Protein AF-A0A9W9Z9W1-F1 (afdb_monomer)

Foldseek 3Di:
DDDDDDDDPVVVVVVVVVVCVVVVVVVPPPDPPDPDDPDDDDDPDPPPPPPPDPDDPPPDPDDDDDPDDDDDPDPPVPPPQDDAAPVLLVVLLVVLVVVDDDPVVSQVVLVCCQDVPVAVPHDGDDCPRCNSNPDPVRSVVSSVVSVVVVVVVVVVVVVVVVVVVCVVPPPDPPPPDDPPPPVVVVVVVPPDD

Structure (mmCIF, N/CA/C/O backbone):
data_AF-A0A9W9Z9W1-F1
#
_entry.id   AF-A0A9W9Z9W1-F1
#
loop_
_atom_site.group_PDB
_atom_site.id
_atom_site.type_symbol
_atom_site.label_atom_id
_atom_site.label_alt_id
_atom_site.label_comp_id
_atom_site.label_asym_id
_atom_site.label_entity_id
_atom_site.label_seq_id
_atom_site.pdbx_PDB_ins_code
_atom_site.Cartn_x
_atom_site.Cartn_y
_atom_site.Cartn_z
_atom_site.occupancy
_atom_site.B_iso_or_equiv
_atom_site.auth_seq_id
_atom_site.auth_comp_id
_atom_site.auth_asym_id
_atom_site.auth_atom_id
_atom_site.pdbx_PDB_model_num
ATOM 1 N N . MET A 1 1 ? 12.112 -11.542 -44.791 1.00 52.44 1 MET A N 1
ATOM 2 C CA . MET A 1 1 ? 11.674 -10.169 -44.459 1.00 52.44 1 MET A CA 1
ATOM 3 C C . MET A 1 1 ? 12.117 -9.279 -45.598 1.00 52.44 1 MET A C 1
ATOM 5 O O . MET A 1 1 ? 13.313 -9.209 -45.852 1.00 52.44 1 MET A O 1
ATOM 9 N N . GLU A 1 2 ? 11.172 -8.694 -46.324 1.00 65.56 2 GLU A N 1
ATOM 10 C CA . GLU A 1 2 ? 11.465 -7.753 -47.408 1.00 65.56 2 GLU A CA 1
ATOM 11 C C . GLU A 1 2 ? 12.077 -6.478 -46.812 1.00 65.56 2 GLU A C 1
ATOM 13 O O . GLU A 1 2 ? 11.534 -5.915 -45.860 1.00 65.56 2 GLU A O 1
ATOM 18 N N . LYS A 1 3 ? 13.244 -6.059 -47.311 1.00 71.75 3 LYS A N 1
ATOM 19 C CA . LYS A 1 3 ? 13.902 -4.824 -46.873 1.00 71.75 3 LYS A CA 1
ATOM 20 C C . LYS A 1 3 ? 13.475 -3.701 -47.812 1.00 71.75 3 LYS A C 1
ATOM 22 O O . LYS A 1 3 ? 13.804 -3.739 -48.993 1.00 71.75 3 LYS A O 1
ATOM 27 N N . ILE A 1 4 ? 12.742 -2.722 -47.286 1.00 77.19 4 ILE A N 1
ATOM 28 C CA . ILE A 1 4 ? 12.370 -1.516 -48.030 1.00 77.19 4 ILE A CA 1
ATOM 29 C C . ILE A 1 4 ? 13.524 -0.522 -47.894 1.00 77.19 4 ILE A C 1
ATOM 31 O O . ILE A 1 4 ? 13.850 -0.100 -46.785 1.00 77.19 4 ILE A O 1
ATOM 35 N N . TYR A 1 5 ? 14.148 -0.176 -49.017 1.00 76.62 5 TYR A N 1
ATOM 36 C CA . TYR A 1 5 ? 15.198 0.835 -49.080 1.00 76.62 5 TYR A CA 1
ATOM 37 C C . TYR A 1 5 ? 14.589 2.155 -49.535 1.00 76.62 5 TYR A C 1
ATOM 39 O O . TYR A 1 5 ? 13.840 2.193 -50.508 1.00 76.62 5 TYR A O 1
ATOM 47 N N . VAL A 1 6 ? 14.898 3.222 -48.806 1.00 85.75 6 VAL A N 1
ATOM 48 C CA . VAL A 1 6 ? 14.335 4.553 -49.027 1.00 85.75 6 VAL A CA 1
ATOM 49 C C . VAL A 1 6 ? 15.482 5.555 -49.072 1.00 85.75 6 VAL A C 1
ATOM 51 O O . VAL A 1 6 ? 16.366 5.492 -48.217 1.00 85.75 6 VAL A O 1
ATOM 54 N N . SER A 1 7 ? 15.503 6.439 -50.071 1.00 78.44 7 SER A N 1
ATOM 55 C CA . SER A 1 7 ? 16.623 7.362 -50.314 1.00 78.44 7 SER A CA 1
ATOM 56 C C . SER A 1 7 ? 16.313 8.803 -49.909 1.00 78.44 7 SER A C 1
ATOM 58 O O . SER A 1 7 ? 17.238 9.583 -49.687 1.00 78.44 7 SER A O 1
ATOM 60 N N . THR A 1 8 ? 15.032 9.157 -49.762 1.00 90.44 8 THR A N 1
ATOM 61 C CA . THR A 1 8 ? 14.603 10.516 -49.408 1.00 90.44 8 THR A CA 1
ATOM 62 C C . THR A 1 8 ? 13.735 10.552 -48.150 1.00 90.44 8 THR A C 1
ATOM 64 O O . THR A 1 8 ? 13.010 9.612 -47.826 1.00 90.44 8 THR A O 1
ATOM 67 N N . TYR A 1 9 ? 13.790 11.670 -47.422 1.00 82.00 9 TYR A N 1
ATOM 68 C CA . TYR A 1 9 ? 13.037 11.852 -46.176 1.00 82.00 9 TYR A CA 1
ATOM 69 C C . TYR A 1 9 ? 11.513 11.798 -46.388 1.00 82.00 9 TYR A C 1
ATOM 71 O O . TYR A 1 9 ? 10.794 11.183 -45.600 1.00 82.00 9 TYR A O 1
ATOM 79 N N . ASP A 1 10 ? 11.021 12.366 -47.490 1.00 84.19 10 ASP A N 1
ATOM 80 C CA . ASP A 1 10 ? 9.592 12.363 -47.826 1.00 84.19 10 ASP A CA 1
ATOM 81 C C . ASP A 1 10 ? 9.045 10.953 -48.068 1.00 84.19 10 ASP A C 1
ATOM 83 O O . ASP A 1 10 ? 7.909 10.640 -47.702 1.00 84.19 10 ASP A O 1
ATOM 87 N N . GLU A 1 11 ? 9.849 10.072 -48.656 1.00 82.88 11 GLU A N 1
ATOM 88 C CA . GLU A 1 11 ? 9.475 8.673 -48.843 1.00 82.88 11 GLU A CA 1
ATOM 89 C C . GLU A 1 11 ? 9.448 7.918 -47.509 1.00 82.88 11 GLU A C 1
ATOM 91 O O . GLU A 1 11 ? 8.546 7.106 -47.292 1.00 82.88 11 GLU A O 1
ATOM 96 N N . VAL A 1 12 ? 10.361 8.229 -46.577 1.00 82.75 12 VAL A N 1
ATOM 97 C CA . VAL A 1 12 ? 10.350 7.649 -45.221 1.00 82.75 12 VAL A CA 1
ATOM 98 C C . VAL A 1 12 ? 9.048 8.017 -44.508 1.00 82.75 12 VAL A C 1
ATOM 100 O O . VAL A 1 12 ? 8.375 7.142 -43.961 1.00 82.75 12 VAL A O 1
ATOM 103 N N . CYS A 1 13 ? 8.636 9.285 -44.584 1.00 81.31 13 CYS A N 1
ATOM 104 C CA . CYS A 1 13 ? 7.378 9.760 -44.006 1.00 81.31 13 CYS A CA 1
ATOM 105 C C . CYS A 1 13 ? 6.151 9.049 -44.600 1.00 81.31 13 CYS A C 1
ATOM 107 O O . CYS A 1 13 ? 5.241 8.661 -43.863 1.00 81.31 13 CYS A O 1
ATOM 109 N N . LYS A 1 14 ? 6.132 8.809 -45.918 1.00 85.00 14 LYS A N 1
ATOM 110 C CA . LYS A 1 14 ? 5.045 8.072 -46.587 1.00 85.00 14 LYS A CA 1
ATOM 111 C C . LYS A 1 14 ? 4.978 6.608 -46.148 1.00 85.00 14 LYS A C 1
ATOM 113 O O . LYS A 1 14 ? 3.883 6.096 -45.912 1.00 85.00 14 LYS A O 1
ATOM 118 N N . VAL A 1 15 ? 6.123 5.936 -46.010 1.00 85.94 15 VAL A N 1
ATOM 119 C CA . VAL A 1 15 ? 6.185 4.533 -45.562 1.00 85.94 15 VAL A CA 1
ATOM 120 C C . VAL A 1 15 ? 5.717 4.398 -44.113 1.00 85.94 15 VAL A C 1
ATOM 122 O O . VAL A 1 15 ? 4.919 3.507 -43.821 1.00 85.94 15 VAL A O 1
ATOM 125 N N . ILE A 1 16 ? 6.145 5.302 -43.225 1.00 83.81 16 ILE A N 1
ATOM 126 C CA . ILE A 1 16 ? 5.704 5.320 -41.823 1.00 83.81 16 ILE A CA 1
ATOM 127 C C . ILE A 1 16 ? 4.194 5.554 -41.743 1.00 83.81 16 ILE A C 1
ATOM 129 O O . ILE A 1 16 ? 3.492 4.758 -41.125 1.00 83.81 16 ILE A O 1
ATOM 133 N N . SER A 1 17 ? 3.678 6.576 -42.434 1.00 79.88 17 SER A N 1
ATOM 134 C CA . SER A 1 17 ? 2.246 6.897 -42.422 1.00 79.88 17 SER A CA 1
ATOM 135 C C . SER A 1 17 ? 1.387 5.734 -42.932 1.00 79.88 17 SER A C 1
ATOM 137 O O . SER A 1 17 ? 0.355 5.420 -42.343 1.00 79.88 17 SER A O 1
ATOM 139 N N . LYS A 1 18 ? 1.846 5.024 -43.970 1.00 81.31 18 LYS A N 1
ATOM 140 C CA . LYS A 1 18 ? 1.192 3.804 -44.466 1.00 81.31 18 LYS A CA 1
ATOM 141 C C . LYS A 1 18 ? 1.202 2.675 -43.430 1.00 81.31 18 LYS A C 1
ATOM 143 O O . LYS A 1 18 ? 0.209 1.972 -43.270 1.00 81.31 18 LYS A O 1
ATOM 148 N N . TYR A 1 19 ? 2.311 2.487 -42.718 1.00 80.19 19 TYR A N 1
ATOM 149 C CA . TYR A 1 19 ? 2.406 1.442 -41.700 1.00 80.19 19 TYR A CA 1
ATOM 150 C C . TYR A 1 19 ? 1.508 1.743 -40.493 1.00 80.19 19 TYR A C 1
ATOM 152 O O . TYR A 1 19 ? 0.873 0.840 -39.942 1.00 80.19 19 TYR A O 1
ATOM 160 N N . GLU A 1 20 ? 1.417 3.018 -40.112 1.00 75.38 20 GLU A N 1
ATOM 161 C CA . GLU A 1 20 ? 0.518 3.508 -39.071 1.00 75.38 20 GLU A CA 1
ATOM 162 C C . GLU A 1 20 ? -0.945 3.301 -39.460 1.00 75.38 20 GLU A C 1
ATOM 164 O O . GLU A 1 20 ? -1.697 2.744 -38.668 1.00 75.38 20 GLU A O 1
ATOM 169 N N . THR A 1 21 ? -1.369 3.654 -40.678 1.00 70.50 21 THR A N 1
ATOM 170 C CA . THR A 1 21 ? -2.760 3.428 -41.109 1.00 70.50 21 THR A CA 1
ATOM 171 C C . THR A 1 21 ? -3.117 1.944 -41.191 1.00 70.50 21 THR A C 1
ATOM 173 O O . THR A 1 21 ? -4.218 1.573 -40.778 1.00 70.50 21 THR A O 1
ATOM 176 N N . ASP A 1 22 ? -2.197 1.078 -41.620 1.00 69.69 22 ASP A N 1
ATOM 177 C CA . ASP A 1 22 ? -2.407 -0.375 -41.654 1.00 69.69 22 ASP A CA 1
ATOM 178 C C . ASP A 1 22 ? -2.500 -0.991 -40.251 1.00 69.69 22 ASP A C 1
ATOM 180 O O . ASP A 1 22 ? -3.356 -1.844 -39.987 1.00 69.69 22 ASP A O 1
ATOM 184 N N . THR A 1 23 ? -1.642 -0.567 -39.319 1.00 66.12 23 THR A N 1
ATOM 185 C CA . THR A 1 23 ? -1.702 -1.058 -37.933 1.00 66.12 23 THR A CA 1
ATOM 186 C C . THR A 1 23 ? -2.909 -0.494 -37.197 1.00 66.12 23 THR A C 1
ATOM 188 O O . THR A 1 23 ? -3.650 -1.252 -36.572 1.00 66.12 23 THR A O 1
ATOM 191 N N . ILE A 1 24 ? -3.179 0.803 -37.323 1.00 59.81 24 ILE A N 1
ATOM 192 C CA . ILE A 1 24 ? -4.343 1.452 -36.719 1.00 59.81 24 ILE A CA 1
ATOM 193 C C . ILE A 1 24 ? -5.639 0.842 -37.268 1.00 59.81 24 ILE A C 1
ATOM 195 O O . ILE A 1 24 ? -6.533 0.547 -36.480 1.00 59.81 24 ILE A O 1
ATOM 199 N N . SER A 1 25 ? -5.737 0.539 -38.566 1.00 56.09 25 SER A N 1
ATOM 200 C CA . SER A 1 25 ? -6.913 -0.141 -39.134 1.00 56.09 25 SER A CA 1
ATOM 201 C C . SER A 1 25 ? -7.103 -1.550 -38.561 1.00 56.09 25 SER A C 1
ATOM 203 O O . SER A 1 25 ? -8.220 -1.911 -38.193 1.00 56.09 25 SER A O 1
ATOM 205 N N . LYS A 1 26 ? -6.024 -2.320 -38.359 1.00 53.22 26 LYS A N 1
ATOM 206 C CA . LYS A 1 26 ? -6.083 -3.636 -37.686 1.00 53.22 26 LYS A CA 1
ATOM 207 C C . LYS A 1 26 ? -6.533 -3.553 -36.222 1.00 53.22 26 LYS A C 1
ATOM 209 O O . LYS A 1 26 ? -7.156 -4.492 -35.732 1.00 53.22 26 LYS A O 1
ATOM 214 N N . PHE A 1 27 ? -6.256 -2.447 -35.526 1.00 50.41 27 PHE A N 1
ATOM 215 C CA . PHE A 1 27 ? -6.680 -2.240 -34.134 1.00 50.41 27 PHE A CA 1
ATOM 216 C C . PHE A 1 27 ? -8.037 -1.518 -33.990 1.00 50.41 27 PHE A C 1
ATOM 218 O O . PHE A 1 27 ? -8.694 -1.674 -32.958 1.00 50.41 27 PHE A O 1
ATOM 225 N N . ILE A 1 28 ? -8.489 -0.768 -35.005 1.00 50.34 28 ILE A N 1
ATOM 226 C CA . ILE A 1 28 ? -9.766 -0.028 -35.015 1.00 50.34 28 ILE A CA 1
ATOM 227 C C . ILE A 1 28 ? -10.918 -0.834 -35.632 1.00 50.34 28 ILE A C 1
ATOM 229 O O . ILE A 1 28 ? -12.077 -0.529 -35.325 1.00 50.34 28 ILE A O 1
ATOM 233 N N . ILE A 1 29 ? -10.654 -1.912 -36.388 1.00 47.41 29 ILE A N 1
ATOM 234 C CA . ILE A 1 29 ? -11.684 -2.917 -36.701 1.00 47.41 29 ILE A CA 1
ATOM 235 C C . ILE A 1 29 ? -12.100 -3.600 -35.393 1.00 47.41 29 ILE A C 1
ATOM 237 O O . ILE A 1 29 ? -11.574 -4.614 -34.933 1.00 47.41 29 ILE A O 1
ATOM 241 N N . ARG A 1 30 ? -13.090 -2.973 -34.765 1.00 44.59 30 ARG A N 1
ATOM 242 C CA . ARG A 1 30 ? -13.959 -3.544 -33.756 1.00 44.59 30 ARG A CA 1
ATOM 243 C C . ARG A 1 30 ? -14.448 -4.893 -34.266 1.00 44.59 30 ARG A C 1
ATOM 245 O O . ARG A 1 30 ? -15.160 -4.961 -35.261 1.00 44.59 30 ARG A O 1
ATOM 252 N N . ARG A 1 31 ? -14.108 -5.940 -33.514 1.00 47.50 31 ARG A N 1
ATOM 253 C CA . ARG A 1 31 ? -14.833 -7.214 -33.477 1.00 47.50 31 ARG A CA 1
ATOM 254 C C . ARG A 1 31 ? -16.341 -6.938 -33.504 1.00 47.50 31 ARG A C 1
ATOM 256 O O . ARG A 1 31 ? -16.865 -6.399 -32.528 1.00 47.50 31 ARG A O 1
ATOM 263 N N . VAL A 1 32 ? -17.004 -7.310 -34.594 1.00 48.25 32 VAL A N 1
ATOM 264 C CA . VAL A 1 32 ? -18.470 -7.291 -34.718 1.00 48.25 32 VAL A CA 1
ATOM 265 C C . VAL A 1 32 ? -19.100 -8.460 -33.933 1.00 48.25 32 VAL A C 1
ATOM 267 O O . VAL A 1 32 ? -20.250 -8.361 -33.523 1.00 48.25 32 VAL A O 1
ATOM 270 N N . ASP A 1 33 ? -18.314 -9.479 -33.555 1.00 43.19 33 ASP A N 1
ATOM 271 C CA . ASP A 1 33 ? -18.849 -10.775 -33.089 1.00 43.19 33 ASP A CA 1
ATOM 272 C C . ASP A 1 33 ? -18.661 -11.080 -31.591 1.00 43.19 33 ASP A C 1
ATOM 274 O O . ASP A 1 33 ? -18.667 -12.238 -31.177 1.00 43.19 33 ASP A O 1
ATOM 278 N N . LYS A 1 34 ? -18.474 -10.077 -30.723 1.00 46.03 34 LYS A N 1
ATOM 279 C CA . LYS A 1 34 ? -18.543 -10.311 -29.264 1.00 46.03 34 LYS A CA 1
ATOM 280 C C . LYS A 1 34 ? -19.880 -9.856 -28.702 1.00 46.03 34 LYS A C 1
ATOM 282 O O . LYS A 1 34 ? -19.978 -8.805 -28.069 1.00 46.03 34 LYS A O 1
ATOM 287 N N . GLU A 1 35 ? -20.889 -10.703 -28.874 1.00 50.34 35 GLU A N 1
ATOM 288 C CA . GLU A 1 35 ? -22.068 -10.710 -28.014 1.00 50.34 35 GLU A CA 1
ATOM 289 C C . GLU A 1 35 ? -21.646 -11.034 -26.571 1.00 50.34 35 GLU A C 1
ATOM 291 O O . GLU A 1 35 ? -21.498 -12.186 -26.177 1.00 50.34 35 GLU A O 1
ATOM 296 N N . PHE A 1 36 ? -21.428 -10.003 -25.754 1.00 39.31 36 PHE A N 1
ATOM 297 C CA . PHE A 1 36 ? -21.425 -10.146 -24.300 1.00 39.31 36 PHE A CA 1
ATOM 298 C C . PHE A 1 36 ? -22.675 -9.456 -23.756 1.00 39.31 36 PHE A C 1
ATOM 300 O O . PHE A 1 36 ? -22.728 -8.230 -23.631 1.00 39.31 36 PHE A O 1
ATOM 307 N N . GLY A 1 37 ? -23.689 -10.263 -23.443 1.00 47.31 37 GLY A N 1
ATOM 308 C CA . GLY A 1 37 ? -24.929 -9.815 -22.812 1.00 47.31 37 GLY A CA 1
ATOM 309 C C . GLY A 1 37 ? -26.178 -10.120 -23.626 1.00 47.31 37 GLY A C 1
ATOM 310 O O . GLY A 1 37 ? -26.938 -9.210 -23.958 1.00 47.31 37 GLY A O 1
ATOM 311 N N . SER A 1 38 ? -26.409 -11.399 -23.910 1.00 47.62 38 SER A N 1
ATOM 312 C CA . SER A 1 38 ? -27.703 -11.901 -24.357 1.00 47.62 38 SER A CA 1
ATOM 313 C C . SER A 1 38 ? -28.764 -11.594 -23.286 1.00 47.62 38 SER A C 1
ATOM 315 O O . SER A 1 38 ? -28.739 -12.120 -22.180 1.00 47.62 38 SER A O 1
ATOM 317 N N . LYS A 1 39 ? -29.650 -10.662 -23.648 1.00 46.31 39 LYS A N 1
ATOM 318 C CA . LYS A 1 39 ? -31.068 -10.515 -23.277 1.00 46.31 39 LYS A CA 1
ATOM 319 C C . LYS A 1 39 ? -31.455 -10.650 -21.794 1.00 46.31 39 LYS A C 1
ATOM 321 O O . LYS A 1 39 ? -31.929 -11.676 -21.331 1.00 46.31 39 LYS A O 1
ATOM 326 N N . GLY A 1 40 ? -31.440 -9.500 -21.126 1.00 46.88 40 GLY A N 1
ATOM 327 C CA . GLY A 1 40 ? -32.319 -9.178 -20.002 1.00 46.88 40 GLY A CA 1
ATOM 328 C C . GLY A 1 40 ? -32.494 -7.664 -19.968 1.00 46.88 40 GLY A C 1
ATOM 329 O O . GLY A 1 40 ? -31.622 -6.963 -19.468 1.00 46.88 40 GLY A O 1
ATOM 330 N N . THR A 1 41 ? -33.530 -7.174 -20.655 1.00 55.22 41 THR A N 1
ATOM 331 C CA . THR A 1 41 ? -34.002 -5.775 -20.762 1.00 55.22 41 THR A CA 1
ATOM 332 C C . THR A 1 41 ? -33.132 -4.708 -20.081 1.00 55.22 41 THR A C 1
ATOM 334 O O . THR A 1 41 ? -33.291 -4.412 -18.897 1.00 55.22 41 THR A O 1
ATOM 337 N N . ARG A 1 42 ? -32.257 -4.047 -20.849 1.00 51.94 42 ARG A N 1
ATOM 338 C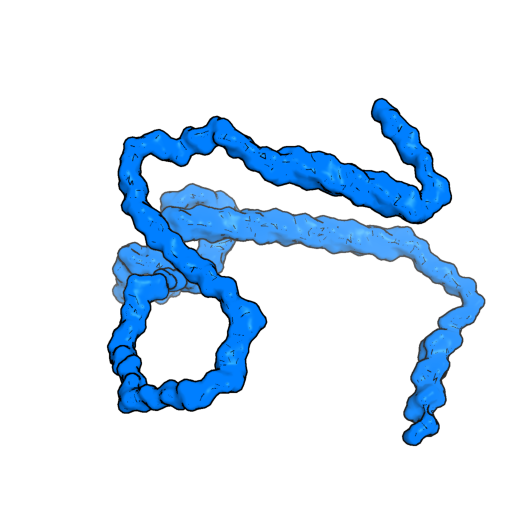 CA . ARG A 1 42 ? -31.737 -2.738 -20.431 1.00 51.94 42 ARG A CA 1
ATOM 339 C C . ARG A 1 42 ? -32.869 -1.718 -20.614 1.00 51.94 42 ARG A C 1
ATOM 341 O O . ARG A 1 42 ? -33.443 -1.695 -21.704 1.00 51.94 42 ARG A O 1
ATOM 348 N N . PRO A 1 43 ? -33.195 -0.875 -19.616 1.00 53.53 43 PRO A N 1
ATOM 349 C CA . PRO A 1 43 ? -34.129 0.224 -19.834 1.00 53.53 43 PRO A CA 1
ATOM 350 C C . PRO A 1 43 ? -33.599 1.097 -20.981 1.00 53.53 43 PRO A C 1
ATOM 352 O O . PRO A 1 43 ? -32.373 1.200 -21.136 1.00 53.53 43 PRO A O 1
ATOM 355 N N . PRO A 1 44 ? -34.474 1.709 -21.802 1.00 57.34 44 PRO A N 1
ATOM 356 C CA . PRO A 1 44 ? -34.032 2.531 -22.915 1.00 57.34 44 PRO A CA 1
ATOM 357 C C . PRO A 1 44 ? -33.102 3.609 -22.366 1.00 57.34 44 PRO A C 1
ATOM 359 O O . PRO A 1 44 ? -33.505 4.465 -21.575 1.00 57.34 44 PRO A O 1
ATOM 362 N N . VAL A 1 45 ? -31.826 3.540 -22.752 1.00 57.31 45 VAL A N 1
ATOM 363 C CA . VAL A 1 45 ? -30.856 4.579 -22.425 1.00 57.31 45 VAL A CA 1
ATOM 364 C C . VAL A 1 45 ? -31.429 5.859 -23.010 1.00 57.31 45 VAL A C 1
ATOM 366 O O . VAL A 1 45 ? -31.525 5.984 -24.232 1.00 57.31 45 VAL A O 1
ATOM 369 N N . ARG A 1 46 ? -31.852 6.794 -22.148 1.00 58.56 46 ARG A N 1
ATOM 370 C CA . ARG A 1 46 ? -32.255 8.139 -22.566 1.00 58.56 46 ARG A CA 1
ATOM 371 C C . ARG A 1 46 ? -31.137 8.664 -23.460 1.00 58.56 46 ARG A C 1
ATOM 373 O O . ARG A 1 46 ? -30.046 8.966 -22.971 1.00 58.56 46 ARG A O 1
ATOM 380 N N . LYS A 1 47 ? -31.386 8.746 -24.771 1.00 54.56 47 LYS A N 1
ATOM 381 C CA . LYS A 1 47 ? -30.468 9.405 -25.695 1.00 54.56 47 LYS A CA 1
ATOM 382 C C . LYS A 1 47 ? -30.366 10.840 -25.194 1.00 54.56 47 LYS A C 1
ATOM 384 O O . LYS A 1 47 ? -31.325 11.601 -25.308 1.00 54.56 47 LYS A O 1
ATOM 389 N N . LYS A 1 48 ? -29.231 11.216 -24.598 1.00 54.97 48 LYS A N 1
ATOM 390 C CA . LYS A 1 48 ? -28.915 12.635 -24.443 1.00 54.97 48 LYS A CA 1
ATOM 391 C C . LYS A 1 48 ? -28.947 13.197 -25.858 1.00 54.97 48 LYS A C 1
ATOM 393 O O . LYS A 1 48 ? -28.121 12.800 -26.680 1.00 54.97 48 LYS A O 1
ATOM 398 N N . LYS A 1 49 ? -29.933 14.051 -26.157 1.00 51.16 49 LYS A N 1
ATOM 399 C CA . LYS A 1 49 ? -29.903 14.889 -27.357 1.00 51.16 49 LYS A CA 1
ATOM 400 C C . LYS A 1 49 ? -28.528 15.550 -27.358 1.00 51.16 49 LYS A C 1
ATOM 402 O O . LYS A 1 49 ? -28.226 16.325 -26.454 1.00 51.16 49 LYS A O 1
ATOM 407 N N . LYS A 1 50 ? -27.673 15.194 -28.318 1.00 51.78 50 LYS A N 1
ATOM 408 C CA . LYS A 1 50 ? -26.498 16.007 -28.614 1.00 51.78 50 LYS A CA 1
ATOM 409 C C . LYS A 1 50 ? -27.060 17.316 -29.150 1.00 51.78 50 LYS A C 1
ATOM 411 O O . LYS A 1 50 ? -27.631 17.339 -30.235 1.00 51.78 50 LYS A O 1
ATOM 416 N N . SER A 1 51 ? -27.002 18.370 -28.346 1.00 50.44 51 SER A N 1
ATOM 417 C CA . SER A 1 51 ? -27.255 19.716 -28.837 1.00 50.44 51 SER A CA 1
ATOM 418 C C . SER A 1 51 ? -26.114 20.061 -29.790 1.00 50.44 51 SER A C 1
ATOM 420 O O . SER A 1 51 ? -25.009 20.368 -29.345 1.00 50.44 51 SER A O 1
ATOM 422 N N . ASN A 1 52 ? -26.364 19.969 -31.092 1.00 53.69 52 ASN A N 1
ATOM 423 C CA . ASN A 1 52 ? -25.479 20.522 -32.111 1.00 53.69 52 ASN A CA 1
ATOM 424 C C . ASN A 1 52 ? -25.646 22.046 -32.122 1.00 53.69 52 ASN A C 1
ATOM 426 O O . ASN A 1 52 ? -26.308 22.594 -32.994 1.00 53.69 52 ASN A O 1
ATOM 430 N N . ALA A 1 53 ? -25.096 22.728 -31.122 1.00 54.38 53 ALA A N 1
ATOM 431 C CA . ALA A 1 53 ? -24.992 24.181 -31.132 1.00 54.38 53 ALA A CA 1
ATOM 432 C C . ALA A 1 53 ? -23.533 24.561 -30.881 1.00 54.38 53 ALA A C 1
ATOM 434 O O . ALA A 1 53 ? -23.085 24.663 -29.741 1.00 54.38 53 ALA A O 1
ATOM 435 N N . THR A 1 54 ? -22.780 24.720 -31.967 1.00 54.88 54 THR A N 1
ATOM 436 C CA . THR A 1 54 ? -21.430 25.301 -31.971 1.00 54.88 54 THR A CA 1
ATOM 437 C C . THR A 1 54 ? -21.438 26.823 -32.120 1.00 54.88 54 THR A C 1
ATOM 439 O O . THR A 1 54 ? -20.372 27.423 -32.159 1.00 54.88 54 THR A O 1
ATOM 442 N N . TYR A 1 55 ? -22.600 27.478 -32.095 1.00 57.38 55 TYR A N 1
ATOM 443 C CA . TYR A 1 55 ? -22.688 28.906 -31.804 1.00 57.38 55 TYR A CA 1
ATOM 444 C C . TYR A 1 55 ? -23.172 29.053 -30.360 1.00 57.38 55 TYR A C 1
ATOM 446 O O . TYR A 1 55 ? -24.294 28.698 -29.991 1.00 57.38 55 TYR A O 1
ATOM 454 N N . LYS A 1 56 ? -22.272 29.495 -29.484 1.00 60.06 56 LYS A N 1
ATOM 455 C CA . LYS A 1 56 ? -22.643 29.892 -28.127 1.00 60.06 56 LYS A CA 1
ATOM 456 C C . LYS A 1 56 ? -23.676 31.018 -28.268 1.00 60.06 56 LYS A C 1
ATOM 458 O O . LYS A 1 56 ? -23.500 31.895 -29.107 1.00 60.06 56 LYS A O 1
ATOM 463 N N . LYS A 1 57 ? -24.750 30.982 -27.474 1.00 58.91 57 LYS A N 1
ATOM 464 C CA . LYS A 1 57 ? -25.763 32.048 -27.363 1.00 58.91 57 LYS A CA 1
ATOM 465 C C . LYS A 1 57 ? -25.134 33.311 -26.749 1.00 58.91 57 LYS A C 1
ATOM 467 O O . LYS A 1 57 ? -25.430 33.637 -25.607 1.00 58.91 57 LYS A O 1
ATOM 472 N N . LEU A 1 58 ? -24.185 33.927 -27.447 1.00 59.72 58 LEU A N 1
ATOM 473 C CA . LEU A 1 58 ? -23.421 35.074 -26.959 1.00 59.72 58 LEU A CA 1
ATOM 474 C C . LEU A 1 58 ? -24.246 36.361 -27.070 1.00 59.72 58 LEU A C 1
ATOM 476 O O . LEU A 1 58 ? -24.174 37.183 -26.168 1.00 59.72 58 LEU A O 1
ATOM 480 N N . ASP A 1 59 ? -25.140 36.438 -28.061 1.00 62.22 59 ASP A N 1
ATOM 481 C CA . ASP A 1 59 ? -25.930 37.643 -28.357 1.00 62.22 59 ASP A CA 1
ATOM 482 C C . ASP A 1 59 ? -27.445 37.410 -28.219 1.00 62.22 59 ASP A C 1
ATOM 484 O O . ASP A 1 59 ? -28.262 37.955 -28.959 1.00 62.22 59 ASP A O 1
ATOM 488 N N . CYS A 1 60 ? -27.857 36.537 -27.294 1.00 65.06 60 CYS A N 1
ATOM 489 C CA . CYS A 1 60 ? -29.277 36.343 -27.006 1.00 65.06 60 CYS A CA 1
ATOM 490 C C . CYS A 1 60 ? -29.718 37.360 -25.938 1.00 65.06 60 CYS A C 1
ATOM 492 O O . CYS A 1 60 ? -29.187 37.296 -24.829 1.00 65.06 60 CYS A O 1
ATOM 494 N N . PRO A 1 61 ? -30.718 38.231 -26.190 1.00 73.06 61 PRO A N 1
ATOM 495 C CA . PRO A 1 61 ? -31.177 39.234 -25.218 1.00 73.06 61 PRO A CA 1
ATOM 496 C C . PRO A 1 61 ? -31.907 38.626 -24.005 1.00 73.06 61 PRO A C 1
ATOM 498 O O . PRO A 1 61 ? -32.438 39.350 -23.166 1.00 73.06 61 PRO A O 1
ATOM 501 N N . ALA A 1 62 ? -31.975 37.295 -23.901 1.00 69.94 62 ALA A N 1
ATOM 502 C CA . ALA A 1 62 ? -32.607 36.607 -22.787 1.00 69.94 62 ALA A CA 1
ATOM 503 C C . ALA A 1 62 ? -31.814 36.834 -21.489 1.00 69.94 62 ALA A C 1
ATOM 505 O O . ALA A 1 62 ? -30.786 36.203 -21.243 1.00 69.94 62 ALA A O 1
ATOM 506 N N . VAL A 1 63 ? -32.329 37.715 -20.632 1.00 67.50 63 VAL A N 1
ATOM 507 C CA . VAL A 1 63 ? -31.782 37.973 -19.297 1.00 67.50 63 VAL A CA 1
ATOM 508 C C . VAL A 1 63 ? -32.220 36.854 -18.350 1.00 67.50 63 VAL A C 1
ATOM 510 O O . VAL A 1 63 ? -33.407 36.685 -18.070 1.00 67.50 63 VAL A O 1
ATOM 513 N N . ILE A 1 64 ? -31.265 36.075 -17.834 1.00 73.50 64 ILE A N 1
ATOM 514 C CA . ILE A 1 64 ? -31.545 35.068 -16.802 1.00 73.50 64 ILE A CA 1
ATOM 515 C C . ILE A 1 64 ? -31.745 35.795 -15.471 1.00 73.50 64 ILE A C 1
ATOM 517 O O . ILE A 1 64 ? -30.784 36.241 -14.847 1.00 73.50 64 ILE A O 1
ATOM 521 N N . GLN A 1 65 ? -32.989 35.887 -15.009 1.00 72.38 65 GLN A N 1
ATOM 522 C CA . GLN A 1 65 ? -33.291 36.396 -13.673 1.00 72.38 65 GLN A CA 1
ATOM 523 C C . GLN A 1 65 ? -33.228 35.254 -12.650 1.00 72.38 65 GLN A C 1
ATOM 525 O O . GLN A 1 65 ? -34.099 34.383 -12.603 1.00 72.38 65 GLN A O 1
ATOM 530 N N . VAL A 1 66 ? -32.181 35.238 -11.820 1.00 75.81 66 VAL A N 1
ATOM 531 C CA . VAL A 1 66 ? -32.057 34.282 -10.710 1.00 75.81 66 VAL A CA 1
ATOM 532 C C . VAL A 1 66 ? -32.933 34.761 -9.554 1.00 75.81 66 VAL A C 1
ATOM 534 O O . VAL A 1 66 ? -32.575 35.694 -8.846 1.00 75.81 66 VAL A O 1
ATOM 537 N N . LYS A 1 67 ? -34.093 34.123 -9.368 1.00 70.00 67 LYS A N 1
ATOM 538 C CA . LYS A 1 67 ? -35.077 34.530 -8.351 1.00 70.00 67 LYS A CA 1
ATOM 539 C C . LYS A 1 67 ? -34.643 34.146 -6.934 1.00 70.00 67 LYS A C 1
ATOM 541 O O . LYS A 1 67 ? -34.735 34.954 -6.024 1.00 70.00 67 LYS A O 1
ATOM 546 N N . HIS A 1 68 ? -34.145 32.922 -6.755 1.00 62.66 68 HIS A N 1
ATOM 547 C CA . HIS A 1 68 ? -33.654 32.405 -5.476 1.00 62.66 68 HIS A CA 1
ATOM 548 C C . HIS A 1 68 ? -32.515 31.411 -5.713 1.00 62.66 68 HIS A C 1
ATOM 550 O O . HIS A 1 68 ? -32.639 30.487 -6.517 1.00 62.66 68 HIS A O 1
ATOM 556 N N . ILE A 1 69 ? -31.416 31.568 -4.976 1.00 72.94 69 ILE A N 1
ATOM 557 C CA . ILE A 1 69 ? -30.335 30.581 -4.931 1.00 72.94 69 ILE A CA 1
ATOM 558 C C . ILE A 1 69 ? -30.656 29.608 -3.799 1.00 72.94 69 ILE A C 1
ATOM 560 O O . ILE A 1 69 ? -30.535 29.950 -2.622 1.00 72.94 69 ILE A O 1
ATOM 564 N N . VAL A 1 70 ? -31.067 28.389 -4.148 1.00 69.88 70 VAL A N 1
ATOM 565 C CA . VAL A 1 70 ? -31.288 27.325 -3.164 1.00 69.88 70 VAL A CA 1
ATOM 566 C C . VAL A 1 70 ? -29.930 26.869 -2.631 1.00 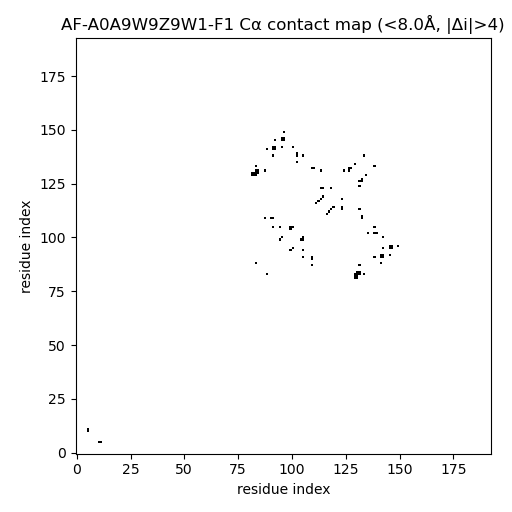69.88 70 VAL A C 1
ATOM 568 O O . VAL A 1 70 ? -29.230 26.071 -3.253 1.00 69.88 70 VAL A O 1
ATOM 571 N N . LYS A 1 71 ? -29.532 27.399 -1.472 1.00 62.09 71 LYS A N 1
ATOM 572 C CA . LYS A 1 71 ? -28.413 26.862 -0.697 1.00 62.09 71 LYS A CA 1
ATOM 573 C C . LYS A 1 71 ? -28.929 25.661 0.083 1.00 62.09 71 LYS A C 1
ATOM 575 O O . LYS A 1 71 ? -29.581 25.812 1.113 1.00 62.09 71 LYS A O 1
ATOM 580 N N . PHE A 1 72 ? -28.660 24.464 -0.419 1.00 65.06 72 PHE A N 1
ATOM 581 C CA . PHE A 1 72 ? -28.892 23.250 0.352 1.00 65.06 72 PHE A CA 1
ATOM 582 C C . PHE A 1 72 ? -27.929 23.262 1.546 1.00 65.06 72 PHE A C 1
ATOM 584 O O . PHE A 1 72 ? -26.714 23.229 1.348 1.00 65.06 72 PHE A O 1
ATOM 591 N N . ARG A 1 73 ? -28.462 23.361 2.774 1.00 59.91 73 ARG A N 1
ATOM 592 C CA . ARG A 1 73 ? -27.668 23.168 3.996 1.00 59.91 73 ARG A CA 1
ATOM 593 C C . ARG A 1 73 ? -27.104 21.760 3.935 1.00 59.91 73 ARG A C 1
ATOM 595 O O . ARG A 1 73 ? -27.863 20.797 3.928 1.00 59.91 73 ARG A O 1
ATOM 602 N N . ASP A 1 74 ? -25.786 21.693 3.823 1.00 55.09 74 ASP A N 1
ATOM 603 C CA . ASP A 1 74 ? -24.968 20.511 4.019 1.00 55.09 74 ASP A CA 1
ATOM 604 C C . ASP A 1 74 ? -25.545 19.255 3.367 1.00 55.09 74 ASP A C 1
ATOM 606 O O . ASP A 1 74 ? -26.077 18.358 4.026 1.00 55.09 74 ASP A O 1
ATOM 610 N N . PHE A 1 75 ? -25.318 19.111 2.060 1.00 52.50 75 PHE A N 1
ATOM 611 C CA . PHE A 1 75 ? -25.087 17.762 1.568 1.00 52.50 75 PHE A CA 1
ATOM 612 C C . PHE A 1 75 ? -23.894 17.217 2.368 1.00 52.50 75 PHE A C 1
ATOM 614 O O . PHE A 1 75 ? -22.740 17.432 1.999 1.00 52.50 75 PHE A O 1
ATOM 621 N N . LYS A 1 76 ? -24.145 16.500 3.473 1.00 55.53 76 LYS A N 1
ATOM 622 C CA . LYS A 1 76 ? -23.218 15.471 3.941 1.00 55.53 76 LYS A CA 1
ATOM 623 C C . LYS A 1 76 ? -23.067 14.566 2.737 1.00 55.53 76 LYS A C 1
ATOM 625 O O . LYS A 1 76 ? -23.955 13.764 2.466 1.00 55.53 76 LYS A O 1
ATOM 630 N N . ALA A 1 77 ? -22.014 14.777 1.954 1.00 52.69 77 ALA A N 1
ATOM 631 C CA . ALA A 1 77 ? -21.716 13.970 0.794 1.00 52.69 77 ALA A CA 1
ATOM 632 C C . ALA A 1 77 ? -21.635 12.521 1.282 1.00 52.69 77 ALA A C 1
ATOM 634 O O . ALA A 1 77 ? -20.619 12.098 1.832 1.00 52.69 77 ALA A O 1
ATOM 635 N N . ALA A 1 78 ? -22.731 11.777 1.128 1.00 52.88 78 ALA A N 1
ATOM 636 C CA . ALA A 1 78 ? -22.915 10.403 1.578 1.00 52.88 78 ALA A CA 1
ATOM 637 C C . ALA A 1 78 ? -22.107 9.427 0.698 1.00 52.88 78 ALA A C 1
ATOM 639 O O . ALA A 1 78 ? -22.586 8.380 0.278 1.00 52.88 78 ALA A O 1
ATOM 640 N N . GLY A 1 79 ? -20.871 9.802 0.368 1.00 49.16 79 GLY A N 1
ATOM 641 C CA . GLY A 1 79 ? -20.045 9.167 -0.648 1.00 49.16 79 GLY A CA 1
ATOM 642 C C . GLY A 1 79 ? -18.578 9.600 -0.656 1.00 49.16 79 GLY A C 1
ATOM 643 O O . GLY A 1 79 ? -17.801 8.998 -1.397 1.00 49.16 79 GLY A O 1
ATOM 644 N N . LEU A 1 80 ? -18.146 10.563 0.176 1.00 55.34 80 LEU A N 1
ATOM 645 C CA . LEU A 1 80 ? -16.715 10.760 0.444 1.00 55.34 80 LEU A CA 1
ATOM 646 C C . LEU A 1 80 ? -16.241 9.592 1.309 1.00 55.34 80 LEU A C 1
ATOM 648 O O . LEU A 1 80 ? -16.269 9.627 2.536 1.00 55.34 80 LEU A O 1
ATOM 652 N N . ARG A 1 81 ? -15.884 8.498 0.633 1.00 64.31 81 ARG A N 1
ATOM 653 C CA . ARG A 1 81 ? -15.298 7.305 1.232 1.00 64.31 81 ARG A CA 1
ATOM 654 C C . ARG A 1 81 ? -14.144 7.751 2.125 1.00 64.31 81 ARG A C 1
ATOM 656 O O . ARG A 1 81 ? -13.179 8.312 1.615 1.00 64.31 81 ARG A O 1
ATOM 663 N N . GLU A 1 82 ? -14.259 7.502 3.431 1.00 72.12 82 GLU A N 1
ATOM 664 C CA . GLU A 1 82 ? -13.196 7.820 4.384 1.00 72.12 82 GLU A CA 1
ATOM 665 C C . GLU A 1 82 ? -11.869 7.273 3.853 1.00 72.12 82 GLU A C 1
ATOM 667 O O . GLU A 1 82 ? -11.731 6.068 3.597 1.00 72.12 82 GLU A O 1
ATOM 672 N N . GLY A 1 83 ? -10.919 8.180 3.628 1.00 78.31 83 GLY A N 1
ATOM 673 C CA . GLY A 1 83 ? -9.572 7.819 3.224 1.00 78.31 83 GLY A CA 1
ATOM 674 C C . GLY A 1 83 ? -8.910 6.965 4.300 1.00 78.31 83 GLY A C 1
ATOM 675 O O . GLY A 1 83 ? -9.166 7.126 5.496 1.00 78.31 83 GLY 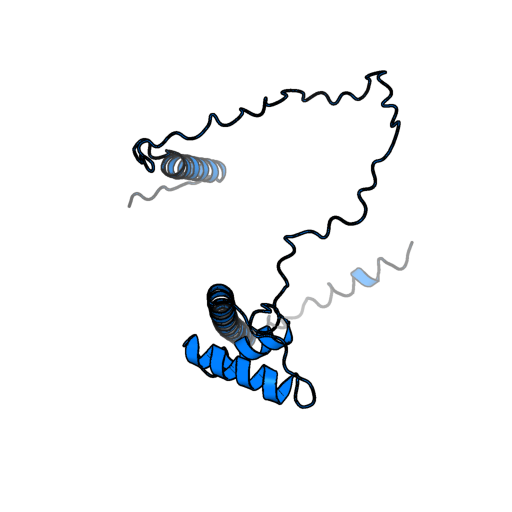A O 1
ATOM 676 N N . MET A 1 84 ? -8.055 6.041 3.871 1.00 86.75 84 MET A N 1
ATOM 677 C CA . MET A 1 84 ? -7.205 5.300 4.797 1.00 86.75 84 MET A CA 1
ATOM 678 C C . MET A 1 84 ? -6.229 6.260 5.472 1.00 86.75 84 MET A C 1
ATOM 680 O O . MET A 1 84 ? -5.677 7.145 4.815 1.00 86.75 84 MET A O 1
ATOM 684 N N . ASP A 1 85 ? -5.994 6.067 6.768 1.00 90.25 85 ASP A N 1
ATOM 685 C CA . ASP A 1 85 ? -5.021 6.875 7.485 1.00 90.25 85 ASP A CA 1
ATOM 686 C C . ASP A 1 85 ? -3.607 6.679 6.911 1.00 90.25 85 ASP A C 1
ATOM 688 O O . ASP A 1 85 ? -3.172 5.559 6.613 1.00 90.25 85 ASP A O 1
ATOM 692 N N . SER A 1 86 ? -2.871 7.779 6.752 1.00 91.31 86 SER A N 1
ATOM 693 C CA . SER A 1 86 ? -1.539 7.767 6.141 1.00 91.31 86 SER A CA 1
ATOM 694 C C . SER A 1 86 ? -0.544 6.913 6.932 1.00 91.31 86 SER A C 1
ATOM 696 O O . SER A 1 86 ? 0.336 6.283 6.337 1.00 91.31 86 SER A O 1
ATOM 698 N N . ARG A 1 87 ? -0.708 6.827 8.259 1.00 93.06 87 ARG A N 1
ATOM 699 C CA . ARG A 1 87 ? 0.138 6.016 9.144 1.00 93.06 87 ARG A CA 1
ATOM 700 C C . ARG A 1 87 ? -0.081 4.521 8.910 1.00 93.06 87 ARG A C 1
ATOM 702 O O . ARG A 1 87 ? 0.891 3.775 8.817 1.00 93.06 87 ARG A O 1
ATOM 709 N N . ILE A 1 88 ? -1.332 4.098 8.709 1.00 93.75 88 ILE A N 1
ATOM 710 C CA . ILE A 1 88 ? -1.673 2.714 8.341 1.00 93.75 88 ILE A CA 1
ATOM 711 C C . ILE A 1 88 ? -1.060 2.369 6.984 1.00 93.75 88 ILE A C 1
ATOM 713 O O . ILE A 1 88 ? -0.381 1.353 6.847 1.00 93.75 88 ILE A O 1
ATOM 717 N N . ALA A 1 89 ? -1.197 3.253 5.993 1.00 93.38 89 ALA A N 1
ATOM 718 C CA . ALA A 1 89 ? -0.588 3.054 4.679 1.00 93.38 89 ALA A CA 1
ATOM 719 C C . ALA A 1 89 ? 0.953 2.984 4.736 1.00 93.38 89 ALA A C 1
ATOM 721 O O . ALA A 1 89 ? 1.574 2.260 3.952 1.00 93.38 89 ALA A O 1
ATOM 722 N N . LYS A 1 90 ? 1.594 3.726 5.651 1.00 95.06 90 LYS A N 1
ATOM 723 C CA . LYS A 1 90 ? 3.042 3.637 5.904 1.00 95.06 90 LYS A CA 1
ATOM 724 C C . LYS A 1 90 ? 3.412 2.292 6.537 1.00 95.06 90 LYS A C 1
ATOM 726 O O . LYS A 1 90 ? 4.342 1.649 6.054 1.00 95.06 90 LYS A O 1
ATOM 731 N N . LYS A 1 91 ? 2.651 1.824 7.531 1.00 95.38 91 LYS A N 1
ATOM 732 C CA . LYS A 1 91 ? 2.877 0.517 8.166 1.00 95.38 91 LYS A CA 1
ATOM 733 C C . LYS A 1 91 ? 2.702 -0.640 7.177 1.00 95.38 91 LYS A C 1
ATOM 735 O O . LYS A 1 91 ? 3.539 -1.533 7.154 1.00 95.38 91 LYS A O 1
ATOM 740 N N . ILE A 1 92 ? 1.699 -0.594 6.290 1.00 95.44 92 ILE A N 1
ATOM 741 C CA . ILE A 1 92 ? 1.521 -1.605 5.225 1.00 95.44 92 ILE A CA 1
ATOM 742 C C . ILE A 1 92 ? 2.749 -1.664 4.312 1.00 95.44 92 ILE A C 1
ATOM 744 O O . ILE A 1 92 ? 3.213 -2.754 3.977 1.00 95.44 92 ILE A O 1
ATOM 748 N N . ARG A 1 93 ? 3.296 -0.505 3.919 1.00 95.19 93 ARG A N 1
ATOM 749 C CA . ARG A 1 93 ? 4.525 -0.449 3.113 1.00 95.19 93 ARG A CA 1
ATOM 750 C C . ARG A 1 93 ? 5.695 -1.112 3.838 1.00 95.19 93 ARG A C 1
ATOM 752 O O . ARG A 1 93 ? 6.329 -1.984 3.255 1.00 95.19 93 ARG A O 1
ATOM 759 N N . GLN A 1 94 ? 5.912 -0.774 5.107 1.00 95.81 94 GLN A N 1
ATOM 760 C CA . GLN A 1 94 ? 6.970 -1.368 5.929 1.00 95.81 94 GLN A CA 1
ATOM 761 C C . GLN A 1 94 ? 6.823 -2.894 6.051 1.00 95.81 94 GLN A C 1
ATOM 763 O O . GLN A 1 94 ? 7.775 -3.625 5.797 1.00 95.81 94 GLN A O 1
ATOM 768 N N . LEU A 1 95 ? 5.622 -3.385 6.366 1.00 95.88 95 LEU A N 1
ATOM 769 C CA . LEU A 1 95 ? 5.337 -4.822 6.466 1.00 95.88 95 LEU A CA 1
ATOM 770 C C . LEU A 1 95 ? 5.541 -5.543 5.127 1.00 95.88 95 LEU A C 1
ATOM 772 O O . LEU A 1 95 ? 6.024 -6.671 5.090 1.00 95.88 95 LEU A O 1
ATOM 776 N N . THR A 1 96 ? 5.217 -4.881 4.013 1.00 95.81 96 THR A N 1
ATOM 777 C CA . THR A 1 96 ? 5.445 -5.438 2.672 1.00 95.81 96 THR A CA 1
ATOM 778 C C . THR A 1 96 ? 6.939 -5.564 2.364 1.00 95.81 96 THR A C 1
ATOM 780 O O . THR A 1 96 ? 7.344 -6.565 1.776 1.00 95.81 96 THR A O 1
ATOM 783 N N . MET A 1 97 ? 7.758 -4.592 2.787 1.00 92.06 97 MET A N 1
ATOM 784 C CA . MET A 1 97 ? 9.223 -4.658 2.664 1.00 92.06 97 MET A CA 1
ATOM 785 C C . MET A 1 97 ? 9.822 -5.767 3.538 1.00 92.06 97 MET A C 1
ATOM 787 O O . MET A 1 97 ? 10.746 -6.443 3.108 1.00 92.06 97 MET A O 1
ATOM 791 N N . GLN A 1 98 ? 9.239 -6.023 4.713 1.00 93.50 98 GLN A N 1
ATOM 792 C CA . GLN A 1 98 ? 9.592 -7.156 5.582 1.00 93.50 98 GLN A CA 1
ATOM 793 C C . GLN A 1 98 ? 9.131 -8.520 5.032 1.00 93.50 98 GLN A C 1
ATOM 795 O O . GLN A 1 98 ? 9.412 -9.553 5.628 1.00 93.50 98 GLN A O 1
ATOM 800 N N . GLY A 1 99 ? 8.410 -8.547 3.906 1.00 92.88 99 GLY A N 1
ATOM 801 C CA . GLY A 1 99 ? 7.980 -9.780 3.248 1.00 92.88 99 GLY A CA 1
ATOM 802 C C . GLY A 1 99 ? 6.587 -10.278 3.638 1.00 92.88 99 GLY A C 1
ATOM 803 O O . GLY A 1 99 ? 6.144 -11.292 3.095 1.00 92.88 99 GLY A O 1
ATOM 804 N N . VAL A 1 100 ? 5.843 -9.562 4.490 1.00 93.88 100 VAL A N 1
ATOM 805 C CA . VAL A 1 100 ? 4.464 -9.932 4.845 1.00 93.88 100 VAL A CA 1
ATOM 806 C C . VAL A 1 100 ? 3.551 -9.711 3.641 1.00 93.88 100 VAL A C 1
ATOM 808 O O . VAL A 1 100 ? 3.312 -8.586 3.199 1.00 93.88 100 VAL A O 1
ATOM 811 N N . ARG A 1 101 ? 3.026 -10.810 3.092 1.00 88.25 101 ARG A N 1
ATOM 812 C CA . ARG A 1 101 ? 2.203 -10.804 1.867 1.00 88.25 101 ARG A CA 1
ATOM 813 C C . ARG A 1 101 ? 0.778 -11.279 2.107 1.00 88.25 101 ARG A C 1
ATOM 815 O O . ARG A 1 101 ? -0.128 -10.898 1.366 1.00 88.25 101 ARG A O 1
ATOM 822 N N . LYS A 1 102 ? 0.562 -12.128 3.114 1.00 94.06 102 LYS A N 1
ATOM 823 C CA . LYS A 1 102 ? -0.757 -12.702 3.374 1.00 94.06 102 LYS A CA 1
ATOM 824 C C . LYS A 1 102 ? -1.652 -11.660 4.034 1.00 94.06 102 LYS A C 1
ATOM 826 O O . LYS A 1 102 ? -1.274 -11.007 5.002 1.00 94.06 102 LYS A O 1
ATOM 831 N N . ARG A 1 103 ? -2.891 -11.552 3.548 1.00 92.25 103 ARG A N 1
ATOM 832 C CA . ARG A 1 103 ? -3.885 -10.604 4.084 1.00 92.25 103 ARG A CA 1
ATOM 833 C C . ARG A 1 103 ? -4.163 -10.810 5.574 1.00 92.25 103 ARG A C 1
ATOM 835 O O . ARG A 1 103 ? -4.364 -9.833 6.282 1.00 92.25 103 ARG A O 1
ATOM 842 N N . GLY A 1 104 ? -4.202 -12.064 6.032 1.00 93.56 104 GLY A N 1
ATOM 843 C CA . GLY A 1 104 ? -4.456 -12.395 7.438 1.00 93.56 104 GLY A CA 1
ATOM 844 C C . GLY A 1 104 ? -3.345 -11.896 8.360 1.00 93.56 104 GLY A C 1
ATOM 845 O O . GLY A 1 104 ? -3.626 -11.219 9.343 1.00 93.56 104 GLY A O 1
ATOM 846 N N . GLU A 1 105 ? -2.090 -12.149 7.985 1.00 94.44 105 GLU A N 1
ATOM 847 C CA . GLU A 1 105 ? -0.911 -11.650 8.703 1.00 94.44 105 GLU A CA 1
ATOM 848 C C . GLU A 1 105 ? -0.881 -10.123 8.696 1.00 94.44 105 GLU A C 1
ATOM 850 O O . GLU A 1 105 ? -0.770 -9.504 9.750 1.00 94.44 105 GLU A O 1
ATOM 855 N N . MET A 1 106 ? -1.093 -9.511 7.524 1.00 95.19 106 MET A N 1
ATOM 856 C CA . MET A 1 106 ? -1.163 -8.057 7.385 1.00 95.19 106 MET A CA 1
ATOM 857 C C . MET A 1 106 ? -2.216 -7.464 8.326 1.00 95.19 106 MET A C 1
ATOM 859 O O . MET A 1 106 ? -1.931 -6.521 9.055 1.00 95.19 106 MET A O 1
ATOM 863 N N . LYS A 1 107 ? -3.417 -8.052 8.372 1.00 94.25 107 LYS A N 1
ATOM 864 C CA . LYS A 1 107 ? -4.481 -7.608 9.275 1.00 94.25 107 LYS A CA 1
ATOM 865 C C . LYS A 1 107 ? -4.075 -7.751 10.743 1.00 94.25 107 LYS A C 1
ATOM 867 O O . LYS A 1 107 ? -4.259 -6.807 11.496 1.00 94.25 107 LYS A O 1
ATOM 872 N N . ARG A 1 108 ? -3.469 -8.875 11.137 1.00 94.25 108 ARG A N 1
ATOM 873 C CA . ARG A 1 108 ? -3.005 -9.098 12.517 1.00 94.25 108 ARG A CA 1
ATOM 874 C C . ARG A 1 108 ? -1.976 -8.050 12.947 1.00 94.25 108 ARG A C 1
ATOM 876 O O . ARG A 1 108 ? -2.074 -7.505 14.041 1.00 94.25 108 ARG A O 1
ATOM 883 N N . HIS A 1 109 ? -1.019 -7.730 12.077 1.00 94.50 109 HIS A N 1
ATOM 884 C CA . HIS A 1 109 ? -0.025 -6.692 12.352 1.00 94.50 109 HIS A CA 1
ATOM 885 C C . HIS A 1 109 ? -0.643 -5.294 12.430 1.00 94.50 109 HIS A C 1
ATOM 887 O O . HIS A 1 109 ? -0.245 -4.507 13.285 1.00 94.50 109 HIS A O 1
ATOM 893 N N . LEU A 1 110 ? -1.621 -4.986 11.574 1.00 94.00 110 LEU A N 1
ATOM 894 C CA . LEU A 1 110 ? -2.335 -3.711 11.622 1.00 94.00 110 LEU A CA 1
ATOM 895 C C . LEU A 1 110 ? -3.210 -3.582 12.871 1.00 94.00 110 LEU A C 1
ATOM 897 O O . LEU A 1 110 ? -3.200 -2.528 13.495 1.00 94.00 110 LEU A O 1
ATOM 901 N N . ASP A 1 111 ? -3.907 -4.642 13.276 1.00 92.06 111 ASP A N 1
ATOM 902 C CA . ASP A 1 111 ? -4.721 -4.648 14.494 1.00 92.06 111 ASP A CA 1
ATOM 903 C C . ASP A 1 111 ? -3.840 -4.406 15.732 1.00 92.06 111 ASP A C 1
ATOM 905 O O . ASP A 1 111 ? -4.174 -3.569 16.573 1.00 92.06 111 ASP A O 1
ATOM 909 N N . ASN A 1 112 ? -2.677 -5.065 15.801 1.00 92.62 112 ASN A N 1
ATOM 910 C CA . ASN A 1 112 ? -1.688 -4.831 16.855 1.00 92.62 112 ASN A CA 1
ATOM 911 C C . ASN A 1 112 ? -1.120 -3.409 16.801 1.00 92.62 112 ASN A C 1
ATOM 913 O O . ASN A 1 112 ? -0.968 -2.781 17.838 1.00 92.62 112 ASN A O 1
ATOM 917 N N . PHE A 1 113 ? -0.844 -2.871 15.613 1.00 93.06 113 PHE A N 1
ATOM 918 C CA . PHE A 1 113 ? -0.363 -1.498 15.445 1.00 93.06 113 PHE A CA 1
ATOM 919 C C . PHE A 1 113 ? -1.397 -0.462 15.913 1.00 93.06 113 PHE A C 1
ATOM 921 O O . PHE A 1 113 ? -1.060 0.494 16.606 1.00 93.06 113 PHE A O 1
ATOM 928 N N . VAL A 1 114 ? -2.673 -0.659 15.581 1.00 92.00 114 VAL A N 1
ATOM 929 C CA . VAL A 1 114 ? -3.747 0.245 16.011 1.00 92.00 114 VAL A CA 1
ATOM 930 C C . VAL A 1 114 ? -3.890 0.209 17.534 1.00 92.00 114 VAL A C 1
ATOM 932 O O . VAL A 1 114 ? -3.919 1.262 18.163 1.00 92.00 114 VAL A O 1
ATOM 935 N N . ARG A 1 115 ? -3.916 -0.984 18.139 1.00 89.19 115 ARG A N 1
ATOM 936 C CA . ARG A 1 115 ? -4.057 -1.140 19.595 1.00 89.19 115 ARG A CA 1
ATOM 937 C C . ARG A 1 115 ? -2.828 -0.651 20.361 1.00 89.19 115 ARG A C 1
ATOM 939 O O . ARG A 1 115 ? -2.967 0.108 21.308 1.00 89.19 115 ARG A O 1
ATOM 946 N N . ASN A 1 116 ? -1.636 -1.049 19.926 1.00 87.69 116 ASN A N 1
ATOM 947 C CA . ASN A 1 116 ? -0.414 -0.879 20.706 1.00 87.69 116 ASN A CA 1
ATOM 948 C C . ASN A 1 116 ? 0.391 0.357 20.326 1.00 87.69 116 ASN A C 1
ATOM 950 O O . ASN A 1 116 ? 1.258 0.728 21.095 1.00 87.69 116 ASN A O 1
ATOM 954 N N . GLU A 1 117 ? 0.209 0.961 19.150 1.00 87.25 117 GLU A N 1
ATOM 955 C CA . GLU A 1 117 ? 0.986 2.144 18.745 1.00 87.25 117 GLU A CA 1
ATOM 956 C C . GLU A 1 117 ? 0.103 3.390 18.608 1.00 87.25 117 GLU A C 1
ATOM 958 O O . GLU A 1 117 ? 0.519 4.466 19.028 1.00 87.25 117 GLU A O 1
ATOM 963 N N . MET A 1 118 ? -1.116 3.268 18.063 1.00 84.56 118 MET A N 1
ATOM 964 C CA . MET A 1 118 ? -2.000 4.427 17.853 1.00 84.56 118 MET A CA 1
ATOM 965 C C . MET A 1 118 ? -2.883 4.785 19.051 1.00 84.56 118 MET A C 1
ATOM 967 O O . MET A 1 118 ? -3.128 5.968 19.265 1.00 84.56 118 MET A O 1
ATOM 971 N N . PHE A 1 119 ? -3.382 3.794 19.793 1.00 85.38 119 PHE A N 1
ATOM 972 C CA . PHE A 1 119 ? -4.374 3.990 20.858 1.00 85.38 119 PHE A CA 1
ATOM 973 C C . PHE A 1 119 ? -3.955 3.290 22.161 1.00 85.38 119 PHE A C 1
ATOM 975 O O . PHE A 1 119 ? -4.760 2.590 22.765 1.00 85.38 119 PHE A O 1
ATOM 982 N N . LYS A 1 120 ? -2.700 3.483 22.594 1.00 77.88 120 LYS A N 1
ATOM 983 C CA . LYS A 1 120 ? -2.143 2.868 23.818 1.00 77.88 120 LYS A CA 1
ATOM 984 C C . LYS A 1 120 ? -2.990 3.139 25.070 1.00 77.88 120 LYS A C 1
ATOM 986 O O . LYS A 1 120 ? -3.198 2.227 25.860 1.00 77.88 120 LYS A O 1
ATOM 991 N N . ASP A 1 121 ? -3.543 4.349 25.172 1.00 80.44 121 ASP A N 1
ATOM 992 C CA . ASP A 1 121 ? -4.263 4.829 26.364 1.00 80.44 121 ASP A CA 1
ATOM 993 C C . ASP A 1 121 ? -5.745 5.149 26.090 1.00 80.44 121 ASP A C 1
ATOM 995 O O . ASP A 1 121 ? -6.452 5.698 26.932 1.00 80.44 121 ASP A O 1
ATOM 999 N N . GLN A 1 122 ? -6.237 4.840 24.886 1.00 80.56 122 GLN A N 1
ATOM 1000 C CA . GLN A 1 122 ? -7.606 5.145 24.466 1.00 80.56 122 GLN A CA 1
ATOM 1001 C C . GLN A 1 122 ? -8.327 3.885 24.000 1.00 80.56 122 GLN A C 1
ATOM 1003 O O . GLN A 1 122 ? -7.723 2.957 23.466 1.00 80.56 122 GLN A O 1
ATOM 1008 N N . LYS A 1 123 ? -9.660 3.868 24.135 1.00 77.56 123 LYS A N 1
ATOM 1009 C CA . LYS A 1 123 ? -10.467 2.790 23.552 1.00 77.56 123 LYS A CA 1
ATOM 1010 C C . LYS A 1 123 ? -10.248 2.780 22.033 1.00 77.56 123 LYS A C 1
ATOM 1012 O O . LYS A 1 123 ? -10.491 3.806 21.390 1.00 77.56 123 LYS A O 1
ATOM 1017 N N . PRO A 1 124 ? -9.798 1.652 21.451 1.00 78.94 124 PRO A N 1
ATOM 1018 C CA . PRO A 1 124 ? -9.489 1.599 20.035 1.00 78.94 124 PRO A CA 1
ATOM 1019 C C . PRO A 1 124 ? -10.747 1.887 19.210 1.00 78.94 124 PRO A C 1
ATOM 1021 O O . PRO A 1 124 ? -11.863 1.541 19.619 1.00 78.94 124 PRO A O 1
ATOM 1024 N N . PRO A 1 125 ? -10.589 2.514 18.034 1.00 81.50 125 PRO A N 1
ATOM 1025 C CA . PRO A 1 125 ? -11.708 2.806 17.166 1.00 81.50 125 PRO A CA 1
ATOM 1026 C C . PRO A 1 125 ? -12.412 1.506 16.759 1.00 81.50 125 PRO A C 1
ATOM 1028 O O . PRO A 1 125 ? -11.773 0.458 16.632 1.00 81.50 125 PRO A O 1
ATOM 1031 N N . PRO A 1 126 ? -13.723 1.561 16.491 1.00 82.06 126 PRO A N 1
ATOM 1032 C CA . PRO A 1 126 ? -14.449 0.386 16.050 1.00 82.06 126 PRO A CA 1
ATOM 1033 C C . PRO A 1 126 ? -13.869 -0.212 14.765 1.00 82.06 126 PRO A C 1
ATOM 1035 O O . PRO A 1 126 ? -13.526 0.508 13.822 1.00 82.06 126 PRO A O 1
ATOM 1038 N N . THR A 1 127 ? -13.843 -1.543 14.693 1.00 80.75 127 THR A N 1
ATOM 1039 C CA . THR A 1 127 ? -13.240 -2.311 13.587 1.00 80.75 127 THR A CA 1
ATOM 1040 C C . THR A 1 127 ? -13.903 -2.082 12.227 1.00 80.75 127 THR A C 1
ATOM 1042 O O . THR A 1 127 ? -13.310 -2.365 11.188 1.00 80.75 127 THR A O 1
ATOM 1045 N N . TYR A 1 128 ? -15.124 -1.540 12.199 1.00 80.25 128 TYR A N 1
ATOM 1046 C CA . TYR A 1 128 ? -15.829 -1.201 10.962 1.00 80.25 128 TYR A CA 1
ATOM 1047 C C . TYR A 1 128 ? -15.325 0.096 10.304 1.00 80.25 128 TYR A C 1
ATOM 1049 O O . TYR A 1 128 ? -15.624 0.339 9.129 1.00 80.25 128 TYR A O 1
ATOM 1057 N N . ARG A 1 129 ? -14.561 0.934 11.024 1.00 85.06 129 ARG A N 1
ATOM 1058 C CA . ARG A 1 129 ? -14.018 2.190 10.490 1.00 85.06 129 ARG A CA 1
ATOM 1059 C C . ARG A 1 129 ? -12.860 1.910 9.535 1.00 85.06 129 ARG A C 1
ATOM 1061 O O . ARG A 1 129 ? -11.745 1.589 9.949 1.00 85.06 129 ARG A O 1
ATOM 1068 N N . ARG A 1 130 ? -13.117 2.102 8.236 1.00 84.56 130 ARG A N 1
ATOM 1069 C CA . ARG A 1 130 ? -12.149 1.850 7.151 1.00 84.56 130 ARG A CA 1
ATOM 1070 C C . ARG A 1 130 ? -10.862 2.663 7.268 1.00 84.56 130 ARG A C 1
ATOM 1072 O O . ARG A 1 130 ? -9.839 2.224 6.750 1.00 84.56 130 ARG A O 1
ATOM 1079 N N . ARG A 1 131 ? -10.914 3.821 7.932 1.00 87.25 131 ARG A N 1
ATOM 1080 C CA . ARG A 1 131 ? -9.751 4.681 8.163 1.00 87.25 131 ARG A CA 1
ATOM 1081 C C . ARG A 1 131 ? -8.607 3.949 8.876 1.00 87.25 131 ARG A C 1
ATOM 1083 O O . ARG A 1 131 ? -7.454 4.133 8.493 1.00 87.25 131 ARG A O 1
ATOM 1090 N N . PHE A 1 132 ? -8.936 3.104 9.857 1.00 88.12 132 PHE A N 1
ATOM 1091 C CA . PHE A 1 132 ? -7.970 2.347 10.669 1.00 88.12 132 PHE A CA 1
ATOM 1092 C C . PHE A 1 132 ? -7.914 0.863 10.310 1.00 88.12 132 PHE A C 1
ATOM 1094 O O . PHE A 1 132 ? -6.861 0.247 10.438 1.00 88.12 132 PHE A O 1
ATOM 1101 N N . TYR A 1 133 ? -9.026 0.310 9.818 1.00 90.19 133 TYR A N 1
ATOM 1102 C CA . TYR A 1 133 ? -9.157 -1.098 9.451 1.00 90.19 133 TYR A CA 1
ATOM 1103 C C . TYR A 1 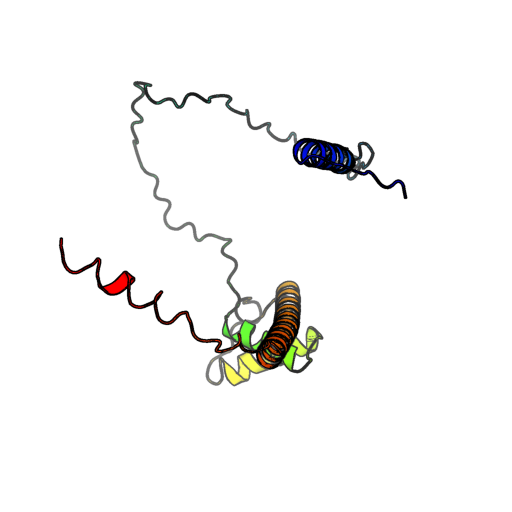133 ? -9.464 -1.230 7.949 1.00 90.19 133 TYR A C 1
ATOM 1105 O O . TYR A 1 133 ? -10.633 -1.261 7.542 1.00 90.19 133 TYR A O 1
ATOM 1113 N N . PRO A 1 134 ? -8.426 -1.286 7.091 1.00 90.56 134 PRO A N 1
ATOM 1114 C CA . PRO A 1 134 ? -8.586 -1.390 5.645 1.00 90.56 134 PRO A CA 1
ATOM 1115 C C . PRO A 1 134 ? -9.368 -2.638 5.229 1.00 90.56 134 PRO A C 1
ATOM 1117 O O . PRO A 1 134 ? -9.257 -3.705 5.839 1.00 90.56 134 PRO A O 1
ATOM 1120 N N . ARG A 1 135 ? -10.129 -2.548 4.129 1.00 90.12 135 ARG A N 1
ATOM 1121 C CA . ARG A 1 135 ? -10.761 -3.741 3.543 1.00 90.12 135 ARG A CA 1
ATOM 1122 C C . ARG A 1 135 ? -9.766 -4.532 2.702 1.00 90.12 135 ARG A C 1
ATOM 1124 O O . ARG A 1 135 ? -8.711 -4.040 2.327 1.00 90.12 135 ARG A O 1
ATOM 1131 N N . ARG A 1 136 ? -10.165 -5.747 2.315 1.00 90.56 136 ARG A N 1
ATOM 1132 C CA . ARG A 1 136 ? -9.377 -6.649 1.454 1.00 90.56 136 ARG A CA 1
ATOM 1133 C C . ARG A 1 136 ? -8.800 -5.936 0.221 1.00 90.56 136 ARG A C 1
ATOM 1135 O O . ARG A 1 136 ? -7.590 -5.913 0.060 1.00 90.56 136 ARG A O 1
ATOM 1142 N N . LYS A 1 137 ? -9.655 -5.252 -0.553 1.00 90.06 137 LYS A N 1
ATOM 1143 C CA . LYS A 1 137 ? -9.244 -4.487 -1.747 1.00 90.06 137 LYS A CA 1
ATOM 1144 C C . LYS A 1 137 ? -8.208 -3.400 -1.443 1.00 90.06 137 LYS A C 1
ATOM 1146 O O . LYS A 1 137 ? -7.345 -3.131 -2.267 1.00 90.06 137 LYS A O 1
ATOM 1151 N N . ASP A 1 138 ? -8.308 -2.783 -0.270 1.00 91.19 138 ASP A N 1
ATOM 1152 C CA . ASP A 1 138 ? -7.398 -1.721 0.146 1.00 91.19 138 ASP A CA 1
ATOM 1153 C C . ASP A 1 138 ? -6.020 -2.306 0.487 1.00 91.19 138 ASP A C 1
ATOM 1155 O O . ASP A 1 138 ? -5.002 -1.792 0.030 1.00 91.19 138 ASP A O 1
ATOM 1159 N N . LEU A 1 139 ? -5.982 -3.437 1.200 1.00 93.12 139 LEU A N 1
ATOM 1160 C CA . LEU A 1 139 ? -4.740 -4.169 1.464 1.00 93.12 139 LEU A CA 1
ATOM 1161 C C . LEU A 1 139 ? -4.066 -4.613 0.161 1.00 93.12 139 LEU A C 1
ATOM 1163 O O . LEU A 1 139 ? -2.888 -4.331 -0.035 1.00 93.12 139 LEU A O 1
ATOM 1167 N N . ASP A 1 140 ? -4.813 -5.244 -0.747 1.00 93.69 140 ASP A N 1
ATOM 1168 C CA . ASP A 1 140 ? -4.273 -5.751 -2.015 1.00 93.69 140 ASP A CA 1
ATOM 1169 C C . ASP A 1 140 ? -3.697 -4.614 -2.879 1.00 93.69 140 ASP A C 1
ATOM 1171 O O . ASP A 1 140 ? -2.607 -4.747 -3.447 1.00 93.69 140 ASP A O 1
ATOM 1175 N N . TYR A 1 141 ? -4.385 -3.467 -2.920 1.00 93.88 141 TYR A N 1
ATOM 1176 C CA . TYR A 1 141 ? -3.908 -2.263 -3.599 1.00 93.88 141 TYR A CA 1
ATOM 1177 C C . TYR A 1 141 ? -2.609 -1.740 -2.979 1.00 93.88 141 TYR A C 1
ATOM 1179 O O . TYR A 1 141 ? -1.633 -1.519 -3.695 1.00 93.88 141 TYR A O 1
ATOM 1187 N N . HIS A 1 142 ? -2.559 -1.567 -1.655 1.00 93.75 142 HIS A N 1
ATOM 1188 C CA . HIS A 1 142 ? -1.380 -1.008 -0.993 1.00 93.75 142 HIS A CA 1
ATOM 1189 C C . HIS A 1 142 ? -0.172 -1.951 -1.020 1.00 93.75 142 HIS A C 1
ATOM 1191 O O . HIS A 1 142 ? 0.946 -1.473 -1.200 1.00 93.75 142 HIS A O 1
ATOM 1197 N N . ILE A 1 143 ? -0.384 -3.266 -0.916 1.00 94.88 143 ILE A N 1
ATOM 1198 C CA . ILE A 1 143 ? 0.673 -4.277 -1.073 1.00 94.88 143 ILE A CA 1
ATOM 1199 C C . ILE A 1 143 ? 1.235 -4.226 -2.495 1.00 94.88 143 ILE A C 1
ATOM 1201 O O . ILE A 1 143 ? 2.448 -4.158 -2.685 1.00 94.88 143 ILE A O 1
ATOM 1205 N N . SER A 1 144 ? 0.361 -4.216 -3.503 1.00 94.94 144 SER A N 1
ATOM 1206 C CA . SER A 1 144 ? 0.780 -4.137 -4.908 1.00 94.94 144 SER A CA 1
ATOM 1207 C C . SER A 1 144 ? 1.526 -2.837 -5.199 1.00 94.94 144 SER A C 1
ATOM 1209 O O . SER A 1 144 ? 2.588 -2.855 -5.817 1.00 94.94 144 SER A O 1
ATOM 1211 N N . LYS A 1 145 ? 1.023 -1.712 -4.680 1.00 94.94 145 LYS A N 1
ATOM 1212 C CA . LYS A 1 145 ? 1.665 -0.401 -4.801 1.00 94.94 145 LYS A CA 1
ATOM 1213 C C . LYS A 1 145 ? 3.043 -0.374 -4.138 1.00 94.94 145 LYS A C 1
ATOM 1215 O O . LYS A 1 145 ? 3.976 0.166 -4.720 1.00 94.94 145 LYS A O 1
ATOM 1220 N N . ALA A 1 146 ? 3.183 -0.963 -2.950 1.00 95.25 146 ALA A N 1
ATOM 1221 C CA . ALA A 1 146 ? 4.461 -1.061 -2.248 1.00 95.25 146 ALA A CA 1
ATOM 1222 C C . ALA A 1 146 ? 5.474 -1.910 -3.029 1.00 95.25 146 ALA A C 1
ATOM 1224 O O . ALA A 1 146 ? 6.620 -1.504 -3.186 1.00 95.25 146 ALA A O 1
ATOM 1225 N N . LYS A 1 147 ? 5.040 -3.049 -3.582 1.00 94.38 147 LYS A N 1
ATOM 1226 C CA . LYS A 1 147 ? 5.878 -3.901 -4.437 1.00 94.38 147 LYS A CA 1
ATOM 1227 C C . LYS A 1 147 ? 6.358 -3.180 -5.688 1.00 94.38 147 LYS A C 1
ATOM 1229 O O . LYS A 1 147 ? 7.531 -3.281 -6.031 1.00 94.38 147 LYS A O 1
ATOM 1234 N N . LEU A 1 1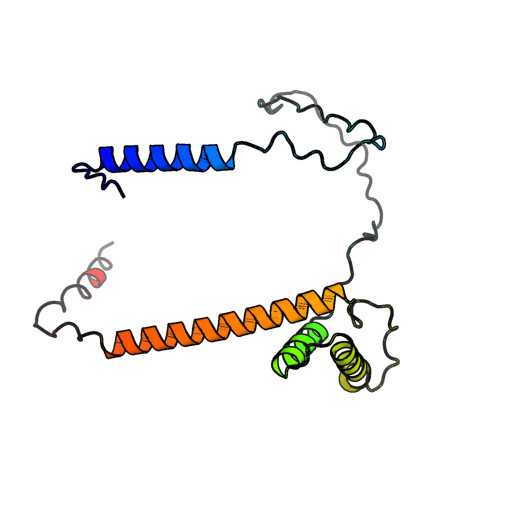48 ? 5.447 -2.481 -6.363 1.00 94.06 148 LEU A N 1
ATOM 1235 C CA . LEU A 1 148 ? 5.784 -1.721 -7.558 1.00 94.06 148 LEU A CA 1
ATOM 1236 C C . LEU A 1 148 ? 6.798 -0.628 -7.226 1.00 94.06 148 LEU A C 1
ATOM 1238 O O . LEU A 1 148 ? 7.811 -0.534 -7.902 1.00 94.06 148 LEU A O 1
ATOM 1242 N N . ALA A 1 149 ? 6.565 0.134 -6.155 1.00 93.00 149 ALA A N 1
ATOM 1243 C CA . ALA A 1 149 ? 7.500 1.161 -5.708 1.00 93.00 149 ALA A CA 1
ATOM 1244 C C . ALA A 1 149 ? 8.884 0.578 -5.387 1.00 93.00 149 ALA A C 1
ATOM 1246 O O . ALA A 1 149 ? 9.881 1.150 -5.803 1.00 93.00 149 ALA A O 1
ATOM 1247 N N . ASN A 1 150 ? 8.946 -0.577 -4.715 1.00 92.31 150 ASN A N 1
ATOM 1248 C CA . ASN A 1 150 ? 10.217 -1.231 -4.409 1.00 92.31 150 ASN A CA 1
ATOM 1249 C C . ASN A 1 150 ? 10.956 -1.666 -5.681 1.00 92.31 150 ASN A C 1
ATOM 1251 O O . ASN A 1 150 ? 12.136 -1.393 -5.826 1.00 92.31 150 ASN A O 1
ATOM 1255 N N . ARG A 1 151 ? 10.246 -2.286 -6.634 1.00 91.38 151 ARG A N 1
ATOM 1256 C CA . ARG A 1 151 ? 10.832 -2.687 -7.920 1.00 91.38 151 ARG A CA 1
ATOM 1257 C C . ARG A 1 151 ? 11.356 -1.484 -8.703 1.00 91.38 151 ARG A C 1
ATOM 1259 O O . ARG A 1 151 ? 12.442 -1.557 -9.256 1.00 91.38 151 ARG A O 1
ATOM 1266 N N . LEU A 1 152 ? 10.573 -0.408 -8.770 1.00 91.50 152 LEU A N 1
ATOM 1267 C CA . LEU A 1 152 ? 10.972 0.808 -9.476 1.00 91.50 152 LEU A CA 1
ATOM 1268 C C . LEU A 1 152 ? 12.186 1.466 -8.817 1.00 91.50 152 LEU A C 1
ATOM 1270 O O . LEU A 1 152 ? 13.062 1.912 -9.537 1.00 91.50 152 LEU A O 1
ATOM 1274 N N . ALA A 1 153 ? 12.263 1.475 -7.483 1.00 90.38 153 ALA A N 1
ATOM 1275 C CA . ALA A 1 153 ? 13.428 1.986 -6.765 1.00 90.38 153 ALA A CA 1
ATOM 1276 C C . ALA A 1 153 ? 14.692 1.153 -7.034 1.00 90.38 153 ALA A C 1
ATOM 1278 O O . ALA A 1 153 ? 15.761 1.724 -7.197 1.00 90.38 153 ALA A O 1
ATOM 1279 N N . THR A 1 154 ? 14.577 -0.178 -7.124 1.00 90.38 154 THR A N 1
ATOM 1280 C CA . THR A 1 154 ? 15.709 -1.035 -7.517 1.00 90.38 154 THR A CA 1
ATOM 1281 C C . THR A 1 154 ? 16.190 -0.705 -8.929 1.00 90.38 154 THR A C 1
ATOM 1283 O O . THR A 1 154 ? 17.365 -0.437 -9.117 1.00 90.38 154 THR A O 1
ATOM 1286 N N . LEU A 1 155 ? 15.274 -0.629 -9.900 1.00 88.88 155 LEU A N 1
ATOM 1287 C CA . LEU A 1 155 ? 15.628 -0.281 -11.282 1.00 88.88 155 LEU A CA 1
ATOM 1288 C C . LEU A 1 155 ? 16.233 1.125 -11.400 1.00 88.88 155 LEU A C 1
ATOM 1290 O O . LEU A 1 155 ? 17.120 1.350 -12.214 1.00 88.88 155 LEU A O 1
ATOM 1294 N N . ASP A 1 156 ? 15.735 2.078 -10.612 1.00 91.56 156 ASP A N 1
ATOM 1295 C CA . ASP A 1 156 ? 16.275 3.437 -10.556 1.00 91.56 156 ASP A CA 1
ATOM 1296 C C . ASP A 1 156 ? 17.721 3.441 -10.042 1.00 91.56 156 ASP A C 1
ATOM 1298 O O . ASP A 1 156 ? 18.586 4.066 -10.650 1.00 91.56 156 ASP A O 1
ATOM 1302 N N . GLN A 1 157 ? 18.001 2.667 -8.991 1.00 90.44 157 GLN A N 1
ATOM 1303 C CA . GLN A 1 157 ? 19.346 2.507 -8.446 1.00 90.44 157 GLN A CA 1
ATOM 1304 C C . GLN A 1 157 ? 20.308 1.877 -9.469 1.00 90.44 157 GLN A C 1
ATOM 1306 O O . GLN A 1 157 ? 21.397 2.410 -9.681 1.00 90.44 157 GLN A O 1
ATOM 1311 N N . ASP A 1 158 ? 19.878 0.821 -10.165 1.00 92.00 158 ASP A N 1
ATOM 1312 C CA . ASP A 1 158 ? 20.670 0.168 -11.217 1.00 92.00 158 ASP A CA 1
ATOM 1313 C C . ASP A 1 158 ? 21.001 1.150 -12.361 1.00 92.00 158 ASP A C 1
ATOM 1315 O O . ASP A 1 158 ? 22.126 1.201 -12.864 1.00 92.00 158 ASP A O 1
ATOM 1319 N N . ASN A 1 159 ? 20.033 1.987 -12.755 1.00 93.00 159 ASN A N 1
ATOM 1320 C CA . ASN A 1 159 ? 20.239 3.014 -13.779 1.00 93.00 159 ASN A CA 1
ATOM 1321 C C . ASN A 1 159 ? 21.248 4.076 -13.324 1.00 93.00 159 ASN A C 1
ATOM 1323 O O . ASN A 1 159 ? 22.093 4.507 -14.113 1.00 93.00 159 ASN A O 1
ATOM 1327 N N . VAL A 1 160 ? 21.166 4.510 -12.062 1.00 92.56 160 VAL A N 1
ATOM 1328 C CA . VAL A 1 160 ? 22.126 5.455 -11.476 1.00 92.56 160 VAL A CA 1
ATOM 1329 C C . VAL A 1 160 ? 23.534 4.862 -11.501 1.00 92.56 160 VAL A C 1
ATOM 1331 O O . VAL A 1 160 ? 24.471 5.545 -11.913 1.00 92.56 160 VAL A O 1
ATOM 1334 N N . GLU A 1 161 ? 23.693 3.594 -11.130 1.00 92.06 161 GLU A N 1
ATOM 1335 C CA . GLU A 1 161 ? 24.983 2.898 -11.150 1.00 92.06 161 GLU A CA 1
ATOM 1336 C C . GLU A 1 161 ? 25.558 2.796 -12.568 1.00 92.06 161 GLU A C 1
ATOM 1338 O O . GLU A 1 161 ? 26.710 3.177 -12.790 1.00 92.06 161 GLU A O 1
ATOM 1343 N N . ALA A 1 162 ? 24.737 2.428 -13.554 1.00 92.19 162 ALA A N 1
ATOM 1344 C CA . ALA A 1 162 ? 25.144 2.404 -14.957 1.00 92.19 162 ALA A CA 1
ATOM 1345 C C . ALA A 1 162 ? 25.582 3.791 -15.467 1.00 92.19 162 ALA A C 1
ATOM 1347 O O . ALA A 1 162 ? 26.568 3.915 -16.201 1.00 92.19 162 ALA A O 1
ATOM 1348 N N . HIS A 1 163 ? 24.890 4.861 -15.062 1.00 91.88 163 HIS A N 1
ATOM 1349 C CA . HIS A 1 163 ? 25.297 6.226 -15.395 1.00 91.88 163 HIS A CA 1
ATOM 1350 C C . HIS A 1 163 ? 26.625 6.613 -14.740 1.00 91.88 163 HIS A C 1
ATOM 1352 O O . HIS A 1 163 ? 27.465 7.234 -15.394 1.00 91.88 163 HIS A O 1
ATOM 1358 N N . ILE A 1 164 ? 26.848 6.221 -13.483 1.00 94.31 164 ILE A N 1
ATOM 1359 C CA . ILE A 1 164 ? 28.116 6.451 -12.782 1.00 94.31 164 ILE A CA 1
ATOM 1360 C C . ILE A 1 164 ? 29.266 5.741 -13.508 1.00 94.31 164 ILE A C 1
ATOM 1362 O O . ILE A 1 164 ? 30.322 6.342 -13.713 1.00 94.31 164 ILE A O 1
ATOM 1366 N N . GLU A 1 165 ? 29.076 4.491 -13.930 1.00 93.19 165 GLU A N 1
ATOM 1367 C CA . GLU A 1 165 ? 30.080 3.740 -14.692 1.00 93.19 165 GLU A CA 1
ATOM 1368 C C . GLU A 1 165 ? 30.370 4.377 -16.050 1.00 93.19 165 GLU A C 1
ATOM 1370 O O . GLU A 1 165 ? 31.533 4.593 -16.396 1.00 93.19 165 GLU A O 1
ATOM 1375 N N . GLN A 1 166 ? 29.330 4.763 -16.794 1.00 92.25 166 GLN A N 1
ATOM 1376 C CA . GLN A 1 166 ? 29.499 5.501 -18.045 1.00 92.25 166 GLN A CA 1
ATOM 1377 C C . GLN A 1 166 ? 30.287 6.793 -17.839 1.00 92.25 166 GLN A C 1
ATOM 1379 O O . GLN A 1 166 ? 31.141 7.118 -18.657 1.00 92.25 166 GLN A O 1
ATOM 1384 N N . TRP A 1 167 ? 30.030 7.536 -16.761 1.00 88.00 167 TRP A N 1
ATOM 1385 C CA . TRP A 1 167 ? 30.736 8.787 -16.480 1.00 88.00 167 TRP A CA 1
ATOM 1386 C C . TRP A 1 167 ? 32.203 8.561 -16.121 1.00 88.00 167 TRP A C 1
ATOM 1388 O O . TRP A 1 167 ? 33.049 9.346 -16.546 1.00 88.00 167 TRP A O 1
ATOM 1398 N N . LYS A 1 168 ? 32.517 7.489 -15.384 1.00 90.44 168 LYS A N 1
ATOM 1399 C CA . LYS A 1 168 ? 33.900 7.091 -15.079 1.00 90.44 168 LYS A CA 1
ATOM 1400 C C . LYS A 1 168 ? 34.662 6.657 -16.332 1.00 90.44 168 LYS A C 1
ATOM 1402 O O . LYS A 1 168 ? 35.825 7.017 -16.486 1.00 90.44 168 LYS A O 1
ATOM 1407 N N . ASN A 1 169 ? 33.996 5.919 -17.219 1.00 86.56 169 ASN A N 1
ATOM 1408 C CA . ASN A 1 169 ? 34.588 5.366 -18.438 1.00 86.56 169 ASN A CA 1
ATOM 1409 C C . ASN A 1 169 ? 34.549 6.335 -19.621 1.00 86.56 169 ASN A C 1
ATOM 1411 O O . ASN A 1 169 ? 35.156 6.071 -20.660 1.00 86.56 169 ASN A O 1
ATOM 1415 N N . ARG A 1 170 ? 33.845 7.463 -19.491 1.00 79.88 170 ARG A N 1
ATOM 1416 C CA . ARG A 1 170 ? 33.834 8.492 -20.520 1.00 79.88 170 ARG A CA 1
ATOM 1417 C C . ARG A 1 170 ? 35.248 9.063 -20.62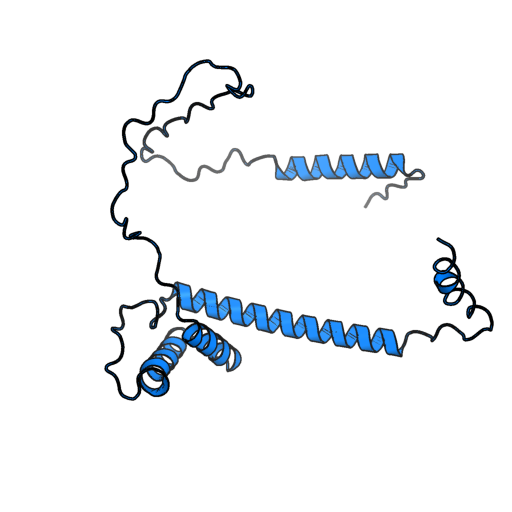3 1.00 79.88 170 ARG A C 1
ATOM 1419 O O . ARG A 1 170 ? 35.745 9.603 -19.630 1.00 79.88 170 ARG A O 1
ATOM 1426 N N . PRO A 1 171 ? 35.893 9.010 -21.801 1.00 76.81 171 PRO A N 1
ATOM 1427 C CA . PRO A 1 171 ? 37.153 9.706 -21.983 1.00 76.81 171 PRO A CA 1
ATOM 1428 C C . PRO A 1 171 ? 36.913 11.173 -21.636 1.00 76.81 171 PRO A C 1
ATOM 1430 O O . PRO A 1 171 ? 35.987 11.801 -22.166 1.00 76.81 171 PRO A O 1
ATOM 1433 N N . ARG A 1 172 ? 37.706 11.717 -20.701 1.00 64.81 172 ARG A N 1
ATOM 1434 C CA . ARG A 1 172 ? 37.690 13.163 -20.462 1.00 64.81 172 ARG A CA 1
ATOM 1435 C C . ARG A 1 172 ? 37.932 13.801 -21.829 1.00 64.81 172 ARG A C 1
ATOM 1437 O O . ARG A 1 172 ? 38.867 13.359 -22.504 1.00 64.81 172 ARG A O 1
ATOM 1444 N N . PRO A 1 173 ? 37.108 14.767 -22.276 1.00 60.50 173 PRO A N 1
ATOM 1445 C CA . PRO A 1 173 ? 37.430 15.483 -23.497 1.00 60.50 173 PRO A CA 1
ATOM 1446 C C . PRO A 1 173 ? 38.864 15.968 -23.333 1.00 60.50 173 PRO A C 1
ATOM 1448 O O . PRO A 1 173 ? 39.194 16.563 -22.301 1.00 60.50 173 PRO A O 1
ATOM 1451 N N . CYS A 1 174 ? 39.719 15.580 -24.281 1.00 48.69 174 CYS A N 1
ATOM 1452 C CA . CYS A 1 174 ? 41.121 15.943 -24.259 1.00 48.69 174 CYS A CA 1
ATOM 1453 C C . CYS A 1 174 ? 41.200 17.440 -23.959 1.00 48.69 174 CYS A C 1
ATOM 1455 O O . CYS A 1 174 ? 40.533 18.258 -24.596 1.00 48.69 174 CYS A O 1
ATOM 1457 N N . SER A 1 175 ? 41.983 17.808 -22.949 1.00 54.66 175 SER A N 1
ATOM 1458 C CA . SER A 1 175 ? 42.388 19.189 -22.738 1.00 54.66 175 SER A CA 1
ATOM 1459 C C . SER A 1 175 ? 43.382 19.575 -23.832 1.00 54.66 175 SER A C 1
ATOM 1461 O O . SER A 1 175 ? 44.507 19.973 -23.548 1.00 54.66 175 SER A O 1
ATOM 1463 N N . THR A 1 176 ? 42.998 19.428 -25.097 1.00 48.41 176 THR A N 1
ATOM 1464 C CA . THR A 1 176 ? 43.688 20.079 -26.195 1.00 48.41 176 THR A CA 1
ATOM 1465 C C . THR A 1 176 ? 43.175 21.509 -26.185 1.00 48.41 176 THR A C 1
ATOM 1467 O O . THR A 1 176 ? 42.085 21.808 -26.667 1.00 48.41 176 THR A O 1
ATOM 1470 N N . SER A 1 177 ? 43.915 22.352 -25.462 1.00 50.97 177 SER A N 1
ATOM 1471 C CA . SER A 1 177 ? 44.094 23.784 -25.718 1.00 50.97 177 SER A CA 1
ATOM 1472 C C . SER A 1 177 ? 43.085 24.396 -26.703 1.00 50.97 177 SER A C 1
ATOM 1474 O O . SER A 1 177 ? 43.258 24.267 -27.913 1.00 50.97 177 SER A O 1
ATOM 1476 N N . GLY A 1 178 ? 42.055 25.107 -26.223 1.00 48.69 178 GLY A N 1
ATOM 1477 C CA . GLY A 1 178 ? 41.279 25.928 -27.162 1.00 48.69 178 GLY A CA 1
ATOM 1478 C C . GLY A 1 178 ? 39.966 26.568 -26.729 1.00 48.69 178 GLY A C 1
ATOM 1479 O O . GLY A 1 178 ? 39.537 27.483 -27.415 1.00 48.69 178 GLY A O 1
ATOM 1480 N N . ASN A 1 179 ? 39.313 26.178 -25.628 1.00 48.84 179 ASN A N 1
ATOM 1481 C CA . ASN A 1 179 ? 37.929 26.632 -25.382 1.00 48.84 179 ASN A CA 1
ATOM 1482 C C . ASN A 1 179 ? 37.672 27.321 -24.032 1.00 48.84 179 ASN A C 1
ATOM 1484 O O . ASN A 1 179 ? 36.583 27.237 -23.474 1.00 48.84 179 ASN A O 1
ATOM 1488 N N . ALA A 1 180 ? 38.623 28.131 -23.556 1.00 46.78 180 ALA A N 1
ATOM 1489 C CA . ALA A 1 180 ? 38.365 29.128 -22.505 1.00 46.78 180 ALA A CA 1
ATOM 1490 C C . ALA A 1 180 ? 37.586 30.374 -23.007 1.00 46.78 180 ALA A C 1
ATOM 1492 O O . ALA A 1 180 ? 37.379 31.325 -22.251 1.00 46.78 180 ALA A O 1
ATOM 1493 N N . ARG A 1 181 ? 37.157 30.400 -24.281 1.00 45.78 181 ARG A N 1
ATOM 1494 C CA . ARG A 1 181 ? 36.517 31.569 -24.913 1.00 45.78 181 ARG A CA 1
ATOM 1495 C C . ARG A 1 181 ? 35.005 31.655 -24.668 1.00 45.78 181 ARG A C 1
ATOM 1497 O O . ARG A 1 181 ? 34.477 32.751 -24.522 1.00 45.78 181 ARG A O 1
ATOM 1504 N N . TRP A 1 182 ? 34.310 30.523 -24.529 1.00 43.34 182 TRP A N 1
ATOM 1505 C CA . TRP A 1 182 ? 32.838 30.514 -24.522 1.00 43.34 182 TRP A CA 1
ATOM 1506 C C . TRP A 1 182 ? 32.204 31.070 -23.231 1.00 43.34 182 TRP A C 1
ATOM 1508 O O . TRP A 1 182 ? 31.096 31.599 -23.268 1.00 43.34 182 TRP A O 1
ATOM 1518 N N . TYR A 1 183 ? 32.910 31.028 -22.091 1.00 43.69 183 TYR A N 1
ATOM 1519 C CA . TYR A 1 183 ? 32.374 31.525 -20.812 1.00 43.69 183 TYR A CA 1
ATOM 1520 C C . TYR A 1 183 ? 32.678 33.010 -20.529 1.00 43.69 183 TYR A C 1
ATOM 1522 O O . TYR A 1 183 ? 32.037 33.608 -19.668 1.00 43.69 183 TYR A O 1
ATOM 1530 N N . LYS A 1 184 ? 33.608 33.642 -21.265 1.00 45.25 184 LYS A N 1
ATOM 1531 C CA . LYS A 1 184 ? 33.935 35.077 -21.101 1.00 45.25 184 LYS A CA 1
ATOM 1532 C C . LYS A 1 184 ? 33.128 36.011 -22.016 1.00 45.25 184 LYS A C 1
ATOM 1534 O O . LYS A 1 184 ? 33.052 37.204 -21.747 1.00 45.25 184 LYS A O 1
ATOM 1539 N N . GLU A 1 185 ? 32.493 35.497 -23.070 1.00 47.66 185 GLU A N 1
ATOM 1540 C CA . GLU A 1 185 ? 31.756 36.326 -24.041 1.00 47.66 185 GLU A CA 1
ATOM 1541 C C . GLU A 1 185 ? 30.359 36.746 -23.535 1.00 47.66 185 GLU A C 1
ATOM 1543 O O . GLU A 1 185 ? 29.849 37.810 -23.886 1.00 47.66 185 GLU A O 1
ATOM 1548 N N . LYS A 1 186 ? 29.741 35.957 -22.641 1.00 45.28 186 LYS A N 1
ATOM 1549 C CA . LYS A 1 186 ? 28.412 36.264 -22.074 1.00 45.28 186 LYS A CA 1
ATOM 1550 C C . LYS A 1 186 ? 28.419 37.341 -20.987 1.00 45.28 186 LYS A C 1
ATOM 1552 O O . LYS A 1 186 ? 27.386 37.967 -20.766 1.00 45.28 186 LYS A O 1
ATOM 1557 N N . THR A 1 187 ? 29.551 37.598 -20.335 1.00 51.25 187 THR A N 1
ATOM 1558 C CA . THR A 1 187 ? 29.667 38.640 -19.299 1.00 51.25 187 THR A CA 1
ATOM 1559 C C . THR A 1 187 ? 30.002 40.023 -19.859 1.00 51.25 187 THR A C 1
ATOM 1561 O O . THR A 1 187 ? 29.892 41.004 -19.134 1.00 51.25 187 THR A O 1
ATOM 1564 N N . ARG A 1 188 ? 30.327 40.142 -21.155 1.00 46.50 188 ARG A N 1
ATOM 1565 C CA . ARG A 1 188 ? 30.656 41.430 -21.794 1.00 46.50 188 ARG A CA 1
ATOM 1566 C C . ARG A 1 188 ? 29.481 42.121 -22.499 1.00 46.50 188 ARG A C 1
ATOM 1568 O O . ARG A 1 188 ? 29.567 43.307 -22.783 1.00 46.50 188 ARG A O 1
ATOM 1575 N N . ARG A 1 189 ? 28.366 41.418 -22.738 1.00 50.19 189 ARG A N 1
ATOM 1576 C CA . ARG A 1 18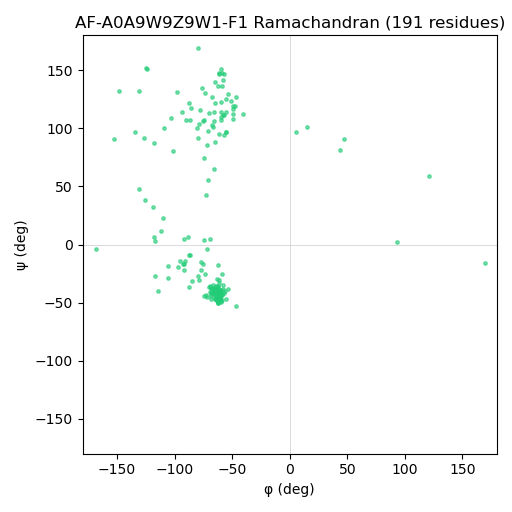9 ? 27.144 41.972 -23.370 1.00 50.19 189 ARG A CA 1
ATOM 1577 C C . ARG A 1 189 ? 26.099 42.526 -22.392 1.00 50.19 189 ARG A C 1
ATOM 1579 O O . ARG A 1 189 ? 25.022 42.907 -22.826 1.00 50.19 189 ARG A O 1
ATOM 1586 N N . LYS A 1 190 ? 26.392 42.569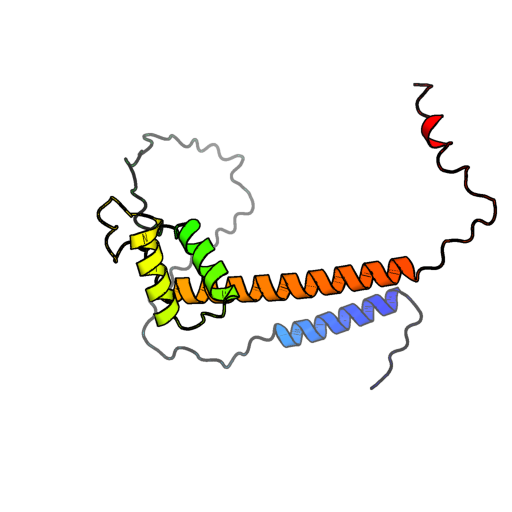 -21.089 1.00 49.84 190 LYS A N 1
ATOM 1587 C CA . LYS A 1 190 ? 25.451 43.041 -20.053 1.00 49.84 190 LYS A CA 1
ATOM 1588 C C . LYS A 1 190 ? 25.855 44.356 -19.373 1.00 49.84 190 LYS A C 1
ATOM 1590 O O . LYS A 1 190 ? 25.269 44.692 -18.355 1.00 49.84 190 LYS A O 1
ATOM 1595 N N . VAL A 1 191 ? 26.850 45.067 -19.913 1.00 53.22 191 VAL A N 1
ATOM 1596 C CA . VAL A 1 191 ? 27.394 46.306 -19.311 1.00 53.22 191 VAL A CA 1
ATOM 1597 C C . VAL A 1 191 ? 27.198 47.548 -20.200 1.00 53.22 191 VAL A C 1
ATOM 1599 O O . VAL A 1 191 ? 27.577 48.639 -19.806 1.00 53.22 191 VAL A O 1
ATOM 1602 N N . TYR A 1 192 ? 26.532 47.434 -21.352 1.00 46.47 192 TYR A N 1
ATOM 1603 C CA . TYR A 1 192 ? 26.066 48.612 -22.096 1.00 46.47 192 TYR A CA 1
ATOM 1604 C C . TYR A 1 192 ? 24.620 48.403 -22.538 1.00 46.47 192 TYR A C 1
ATOM 1606 O O . TYR A 1 192 ? 24.347 47.723 -23.527 1.00 46.47 192 TYR A O 1
ATOM 1614 N N . GLY A 1 193 ? 23.723 48.953 -21.730 1.00 43.59 193 GLY A N 1
ATOM 1615 C CA . GLY A 1 193 ? 22.288 49.097 -21.923 1.00 43.59 193 GLY A CA 1
ATOM 1616 C C . GLY A 1 193 ? 21.807 50.070 -20.867 1.00 43.59 193 GLY A C 1
ATOM 1617 O O . GLY A 1 193 ? 22.008 49.733 -19.680 1.00 43.59 193 GLY A O 1
#

Mean predicted aligned error: 20.54 Å

Solvent-accessible surface area (backbone atoms only — not comparable to full-atom values): 12679 Å² total; per-residue (Å²): 132,89,81,86,84,76,93,48,73,70,57,48,53,51,53,50,52,52,50,49,53,55,51,48,49,68,69,64,60,68,76,87,80,73,87,82,76,88,82,77,85,75,76,83,74,77,76,73,77,78,78,90,62,92,68,75,82,79,88,58,89,76,77,85,79,83,88,74,84,86,76,72,82,71,76,73,65,93,71,72,70,70,62,64,38,69,66,55,57,49,50,50,36,53,42,41,73,76,62,56,76,52,68,68,59,50,47,54,53,48,54,49,41,44,45,66,69,73,26,70,92,47,85,62,77,64,76,82,43,44,39,82,39,66,51,72,71,52,50,55,48,49,47,51,52,39,51,50,52,52,54,51,52,50,54,50,51,54,51,51,51,53,50,52,51,50,59,70,69,45,77,72,78,74,88,70,84,81,75,83,58,76,77,59,60,70,71,67,70,75,80,78,129

pLDDT: mean 73.87, std 18.14, range [39.31, 95.88]

Radius of gyration: 32.16 Å; Cα contacts (8 Å, |Δi|>4): 58; chains: 1; bounding box: 79×62×77 Å

InterPro domains:
  IPR029309 Calcium-responsive transcription factor [PF15299] (83-147)

Sequence (193 aa):
MEKIYVSTYDEVCKVISKYETDTISKFIIRRVDKEFGSKGT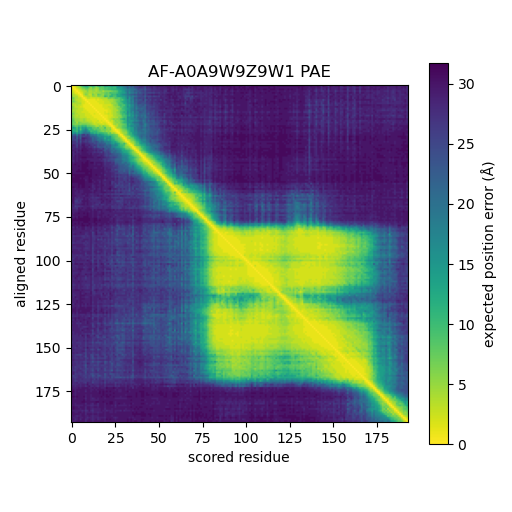RPPVRKKKKSNATYKKLDCPAVIQVKHIVKFRDFKAAGLREGMDSRIAKKIRQLTMQGVRKRGEMKRHLDNFVRNEMFKDQKPPPTYRRRFYPRRKDLDYHISKAKLANRLATLDQDNVEAHIEQWKNRPRPCSTSGNARWYKEKTRRKVYG

Secondary structure (DSSP, 8-state):
-------SHHHHHHHHHHHHHHHHHHHHS--S-------S--------------S---S-------------S----TT-PPPPPHHHHHHHHHHHHTT---HHHHHHHHHHHIIIII-TTSPPPPTT-TTTS--HHHHHHHHHHHHHHHHHHHHHHHHHHHHHHHHHHSPPPP--S--SSTTTSTTSSSS--

Organism: NCBI:txid174260